Protein AF-A0A9X3IUM0-F1 (afdb_monomer)

Secondary structure (DSSP, 8-state):
-------PPPEEEEEEEEEEHHHHTSTTHHHHHHHHHHHHHHHHHHHHHHHHHHHHHHTTTSB-TTSSBSS-S-EE-GGG-EE--EEEESSS-EEEE-TTT--SEEEEEEEEEEEEE----TTTT-EEEEEEEEEEEEEE--GGGEEEEES---HHHHHHHHHHHHTPBP---SSS----B------EEEE-GGGHHHHHHHHT-SB-TTS-B-TTTTSSEEEE-GGG-

Sequence (229 aa):
MKGKGLVIKNEPYEDTFAMQTRILKTEGGATRYAPRVKMLARGANRFVDELVFATLLAGFTVNGVDGVPFFSASHPISDGVTHSNFGGGAGAPWFLFDPSIVKPVIVQWLQRPETKESDKDEFDKGVIYFGAEADAGAGLTLWQAAYASKQTLDQAAFDAAVAQMMKTPRESGEGVGDKKPLGVMPKLLVVGPSNRAAAKAVLEKEQLANGESNTNYKAVELMVTPYLD

Structure (mmCIF, N/CA/C/O backbone):
data_AF-A0A9X3IUM0-F1
#
_entry.id   AF-A0A9X3IUM0-F1
#
loop_
_atom_site.group_PDB
_atom_site.id
_atom_site.type_symbol
_atom_site.label_atom_id
_atom_site.label_alt_id
_atom_site.label_comp_id
_atom_site.label_asym_id
_atom_site.label_entity_id
_atom_site.label_seq_id
_atom_site.pdbx_PDB_ins_code
_atom_site.Cartn_x
_atom_site.Cartn_y
_atom_site.Cartn_z
_atom_site.occupancy
_atom_site.B_iso_or_equiv
_atom_site.auth_seq_id
_atom_site.auth_comp_id
_atom_site.auth_asym_id
_atom_site.auth_atom_id
_atom_site.pdbx_PDB_model_num
ATOM 1 N N . MET A 1 1 ? 10.904 20.217 19.233 1.00 36.12 1 MET A N 1
ATOM 2 C CA . MET A 1 1 ? 10.748 19.037 18.354 1.00 36.12 1 MET A CA 1
ATOM 3 C C . MET A 1 1 ? 11.997 18.899 17.493 1.00 36.12 1 MET A C 1
ATOM 5 O O . MET A 1 1 ? 12.160 19.672 16.559 1.00 36.12 1 MET A O 1
ATOM 9 N N . LYS A 1 2 ? 12.916 17.977 17.808 1.00 32.69 2 LYS A N 1
ATOM 10 C CA . LYS A 1 2 ? 13.908 17.547 16.810 1.00 32.69 2 LYS A CA 1
ATOM 11 C C . LYS A 1 2 ? 13.162 16.618 15.858 1.00 32.69 2 LYS A C 1
ATOM 13 O O . LYS A 1 2 ? 12.931 15.467 16.205 1.00 32.69 2 LYS A O 1
ATOM 18 N N . GLY A 1 3 ? 12.701 17.142 14.724 1.00 40.00 3 GLY A N 1
ATOM 19 C CA . GLY A 1 3 ? 12.087 16.315 13.691 1.00 40.00 3 GLY A CA 1
ATOM 20 C C . GLY A 1 3 ? 13.111 15.291 13.218 1.00 40.00 3 GLY A C 1
ATOM 21 O O . GLY A 1 3 ? 14.115 15.665 12.615 1.00 40.00 3 GLY A O 1
ATOM 22 N N . LYS A 1 4 ? 12.902 14.012 13.534 1.00 54.56 4 LYS A N 1
ATOM 23 C CA . LYS A 1 4 ? 13.631 12.934 12.867 1.00 54.56 4 LYS A CA 1
ATOM 24 C C . LYS A 1 4 ? 13.097 12.887 11.435 1.00 54.56 4 LYS A C 1
ATOM 26 O O . LYS A 1 4 ? 11.926 12.593 11.220 1.00 54.56 4 LYS A O 1
ATOM 31 N N . GLY A 1 5 ? 13.922 13.299 10.477 1.00 55.81 5 GLY A N 1
ATOM 32 C CA . GLY A 1 5 ? 13.542 13.335 9.067 1.00 55.81 5 GLY A CA 1
ATOM 33 C C . GLY A 1 5 ? 13.476 11.930 8.475 1.00 55.81 5 GLY A C 1
ATOM 34 O O . GLY A 1 5 ? 14.336 11.098 8.760 1.00 55.81 5 GLY A O 1
ATOM 35 N N . LEU A 1 6 ? 12.473 11.683 7.634 1.00 67.62 6 LEU A N 1
ATOM 36 C CA . LEU A 1 6 ? 12.458 10.534 6.732 1.00 67.62 6 LEU A CA 1
ATOM 37 C C . LEU A 1 6 ? 13.522 10.759 5.653 1.00 67.62 6 LEU A C 1
ATOM 39 O O . LEU A 1 6 ? 13.498 11.781 4.969 1.00 67.62 6 LEU A O 1
ATOM 43 N N . VAL A 1 7 ? 14.459 9.821 5.510 1.00 75.12 7 VAL A N 1
ATOM 44 C CA . VAL A 1 7 ? 15.460 9.844 4.436 1.00 75.12 7 VAL A CA 1
ATOM 45 C C . VAL A 1 7 ? 15.077 8.781 3.418 1.00 75.12 7 VAL A C 1
ATOM 47 O O . VAL A 1 7 ? 15.232 7.590 3.676 1.00 75.12 7 VAL A O 1
ATOM 50 N N . ILE A 1 8 ? 14.572 9.222 2.267 1.00 83.06 8 ILE A N 1
ATOM 51 C CA . ILE A 1 8 ? 14.245 8.351 1.137 1.00 83.06 8 ILE A CA 1
ATOM 52 C C . ILE A 1 8 ? 15.424 8.394 0.169 1.00 83.06 8 ILE A C 1
ATOM 54 O O . ILE A 1 8 ? 15.819 9.468 -0.290 1.00 83.06 8 ILE A O 1
ATOM 58 N N . LYS A 1 9 ? 16.011 7.226 -0.106 1.00 83.69 9 LYS A N 1
ATOM 59 C CA . LYS A 1 9 ? 17.062 7.088 -1.114 1.00 83.69 9 LYS A CA 1
ATOM 60 C C . LYS A 1 9 ? 16.425 6.801 -2.462 1.00 83.69 9 LYS A C 1
ATOM 62 O O . LYS A 1 9 ? 15.555 5.944 -2.567 1.00 83.69 9 LYS A O 1
ATOM 67 N N . ASN A 1 10 ? 16.879 7.547 -3.452 1.00 88.38 10 ASN A N 1
ATOM 68 C CA . ASN A 1 10 ? 16.543 7.358 -4.847 1.00 88.38 10 ASN A CA 1
ATOM 69 C C . ASN A 1 10 ? 17.440 6.279 -5.457 1.00 88.38 10 ASN A C 1
ATOM 71 O O . ASN A 1 10 ? 18.641 6.260 -5.176 1.00 88.38 10 ASN A O 1
ATOM 75 N N . GLU A 1 11 ? 16.854 5.406 -6.270 1.00 87.62 11 GLU A N 1
ATOM 76 C CA . GLU A 1 11 ? 17.570 4.384 -7.028 1.00 87.62 11 GLU A CA 1
ATOM 77 C C . GLU A 1 11 ? 17.199 4.471 -8.518 1.00 87.62 11 GLU A C 1
ATOM 79 O O . GLU A 1 11 ? 16.034 4.734 -8.844 1.00 87.62 11 GLU A O 1
ATOM 84 N N . PRO A 1 12 ? 18.171 4.257 -9.426 1.00 89.31 12 PRO A N 1
ATOM 85 C CA . PRO A 1 12 ? 17.902 4.164 -10.851 1.00 89.31 12 PRO A CA 1
ATOM 86 C C . PRO A 1 12 ? 17.346 2.777 -11.206 1.00 89.31 12 PRO A C 1
ATOM 88 O O . PRO A 1 12 ? 17.867 1.747 -10.774 1.00 89.31 12 PRO A O 1
ATOM 91 N N . TYR A 1 13 ? 16.321 2.760 -12.049 1.00 87.50 13 TYR A N 1
ATOM 92 C CA . TYR A 1 13 ? 15.674 1.572 -12.594 1.00 87.50 13 TYR A CA 1
ATOM 93 C C . TYR A 1 13 ? 15.717 1.629 -14.116 1.00 87.50 13 TYR A C 1
ATOM 95 O O . TYR A 1 13 ? 15.394 2.660 -14.704 1.00 87.50 13 TYR A O 1
ATOM 103 N N . GLU A 1 14 ? 16.076 0.514 -14.748 1.00 87.81 14 GLU A N 1
ATOM 104 C CA . GLU A 1 14 ? 16.150 0.394 -16.202 1.00 87.81 14 GLU A CA 1
ATOM 105 C C . GLU A 1 14 ? 15.675 -0.996 -16.649 1.00 87.81 14 GLU A C 1
ATOM 107 O O . GLU A 1 14 ? 16.041 -2.008 -16.049 1.00 87.81 14 GLU A O 1
ATOM 112 N N . ASP A 1 15 ? 14.884 -1.047 -17.721 1.00 88.19 15 ASP A N 1
ATOM 113 C CA . ASP A 1 15 ? 14.625 -2.261 -18.498 1.00 88.19 15 ASP A CA 1
ATOM 114 C C . ASP A 1 15 ? 14.896 -1.967 -19.974 1.00 88.19 15 ASP A C 1
ATOM 116 O O . ASP A 1 15 ? 14.324 -1.031 -20.533 1.00 88.19 15 ASP A O 1
ATOM 120 N N . THR A 1 16 ? 15.761 -2.759 -20.607 1.00 88.75 16 THR A N 1
ATOM 121 C CA . THR A 1 16 ? 16.248 -2.503 -21.966 1.00 88.75 16 THR A CA 1
ATOM 122 C C . THR A 1 16 ? 16.276 -3.787 -22.783 1.00 88.75 16 THR A C 1
ATOM 124 O O . THR A 1 16 ? 16.797 -4.820 -22.358 1.00 88.75 16 THR A O 1
ATOM 127 N N . PHE A 1 17 ? 15.781 -3.717 -24.021 1.00 85.75 17 PHE A N 1
ATOM 128 C CA . PHE A 1 17 ? 15.936 -4.792 -24.994 1.00 85.75 17 PHE A CA 1
ATOM 129 C C . PHE A 1 17 ? 16.448 -4.285 -26.342 1.00 85.75 17 PHE A C 1
ATOM 131 O O . PHE A 1 17 ? 16.129 -3.192 -26.806 1.00 85.75 17 PHE A O 1
ATOM 138 N N . ALA A 1 18 ? 17.221 -5.139 -27.009 1.00 86.44 18 ALA A N 1
ATOM 139 C CA . ALA A 1 18 ? 17.764 -4.880 -28.335 1.00 86.44 18 ALA A CA 1
ATOM 140 C C . ALA A 1 18 ? 16.906 -5.531 -29.434 1.00 86.44 18 ALA A C 1
ATOM 142 O O . ALA A 1 18 ? 16.457 -6.676 -29.312 1.00 86.44 18 ALA A O 1
ATOM 143 N N . MET A 1 19 ? 16.731 -4.831 -30.554 1.00 82.50 19 MET A N 1
ATOM 144 C CA . MET A 1 19 ? 16.137 -5.352 -31.783 1.00 82.50 19 MET A CA 1
ATOM 145 C C . MET A 1 19 ? 17.072 -5.106 -32.965 1.00 82.50 19 MET A C 1
ATOM 147 O O . MET A 1 19 ? 17.535 -3.994 -33.185 1.00 82.50 19 MET A O 1
ATOM 151 N N . GLN A 1 20 ? 17.302 -6.128 -33.787 1.00 84.31 20 GLN A N 1
ATOM 152 C CA . GLN A 1 20 ? 18.083 -5.961 -35.013 1.00 84.31 20 GLN A CA 1
ATOM 153 C C . GLN A 1 20 ? 17.279 -5.194 -36.075 1.00 84.31 20 GLN A C 1
ATOM 155 O O . GLN A 1 20 ? 16.168 -5.599 -36.430 1.00 84.31 20 GLN A O 1
ATOM 160 N N . THR A 1 21 ? 17.860 -4.145 -36.658 1.00 79.19 21 THR A N 1
ATOM 161 C CA . THR A 1 21 ? 17.221 -3.301 -37.685 1.00 79.19 21 THR A CA 1
ATOM 162 C C . THR A 1 21 ? 16.863 -4.085 -38.943 1.00 79.19 21 THR A C 1
ATOM 164 O O . THR A 1 21 ? 15.832 -3.825 -39.561 1.00 79.19 21 THR A O 1
ATOM 167 N N . ARG A 1 22 ? 17.652 -5.111 -39.299 1.00 79.12 22 ARG A N 1
ATOM 168 C CA . ARG A 1 22 ? 17.339 -6.010 -40.425 1.00 79.12 22 ARG A CA 1
ATOM 169 C C . ARG A 1 22 ? 15.962 -6.656 -40.297 1.00 79.12 22 ARG A C 1
ATOM 171 O O . ARG A 1 22 ? 15.330 -6.910 -41.313 1.00 79.12 22 ARG A O 1
ATOM 178 N N . ILE A 1 23 ? 15.483 -6.903 -39.074 1.00 76.44 23 ILE A N 1
ATOM 179 C CA . ILE A 1 23 ? 14.178 -7.532 -38.852 1.00 76.44 23 ILE A CA 1
ATOM 180 C C . ILE A 1 23 ? 13.053 -6.567 -39.222 1.00 76.44 23 ILE A C 1
ATOM 182 O O . ILE A 1 23 ? 12.058 -7.007 -39.789 1.00 76.44 23 ILE A O 1
ATOM 186 N N . LEU A 1 24 ? 13.214 -5.260 -39.004 1.00 75.12 24 LEU A N 1
ATOM 187 C CA . LEU A 1 24 ? 12.228 -4.263 -39.433 1.00 75.12 24 LEU A CA 1
ATOM 188 C C . LEU A 1 24 ? 12.047 -4.229 -40.954 1.00 75.12 24 LEU A C 1
ATOM 190 O O . LEU A 1 24 ? 10.951 -3.953 -41.429 1.00 75.12 24 LEU A O 1
ATOM 194 N N . LYS A 1 25 ? 13.103 -4.560 -41.707 1.00 75.00 25 LYS A N 1
ATOM 195 C CA . LYS A 1 25 ? 13.082 -4.650 -43.175 1.00 75.00 25 LYS A CA 1
ATOM 196 C C . LYS A 1 25 ? 12.440 -5.953 -43.686 1.00 75.00 25 LYS A C 1
ATOM 198 O O . LYS A 1 25 ? 12.204 -6.080 -44.882 1.00 75.00 25 LYS A O 1
ATOM 203 N N . THR A 1 26 ? 12.154 -6.923 -42.808 1.00 75.50 26 THR A N 1
ATOM 204 C CA . THR A 1 26 ? 11.465 -8.176 -43.171 1.00 75.50 26 THR A CA 1
ATOM 205 C C . THR A 1 26 ? 9.947 -8.039 -43.089 1.00 75.50 26 THR A C 1
ATOM 207 O O . THR A 1 26 ? 9.423 -7.322 -42.233 1.00 75.50 26 THR A O 1
ATOM 210 N N . GLU A 1 27 ? 9.224 -8.791 -43.921 1.00 72.12 27 GLU A N 1
ATOM 211 C CA . GLU A 1 27 ? 7.761 -8.832 -43.887 1.00 72.12 27 GLU A CA 1
ATOM 212 C C . GLU A 1 27 ? 7.255 -9.236 -42.486 1.00 72.12 27 GLU A C 1
ATOM 214 O O . GLU A 1 27 ? 7.690 -10.231 -41.885 1.00 72.12 27 GLU A O 1
ATOM 219 N N . GLY A 1 28 ? 6.383 -8.400 -41.915 1.00 73.06 28 GLY A N 1
ATOM 220 C CA . GLY A 1 28 ? 5.820 -8.582 -40.575 1.00 73.06 28 GLY A CA 1
ATOM 221 C C . GLY A 1 28 ? 6.778 -8.325 -39.401 1.00 73.06 28 GLY A C 1
ATOM 222 O O . GLY A 1 28 ? 6.405 -8.589 -38.259 1.00 73.06 28 GLY A O 1
ATOM 223 N N . GLY A 1 29 ? 7.993 -7.810 -39.631 1.00 74.62 29 GLY A N 1
ATOM 224 C CA . GLY A 1 29 ? 8.977 -7.538 -38.574 1.00 74.62 29 GLY A CA 1
ATOM 225 C C . GLY A 1 29 ? 8.469 -6.601 -37.476 1.00 74.62 29 GLY A C 1
ATOM 226 O O . GLY A 1 29 ? 8.538 -6.942 -36.294 1.00 74.62 29 GLY A O 1
ATOM 227 N N . ALA A 1 30 ? 7.875 -5.469 -37.864 1.00 73.62 30 ALA A N 1
ATOM 228 C CA . ALA A 1 30 ? 7.263 -4.521 -36.932 1.00 73.62 30 ALA A CA 1
ATOM 229 C C . ALA A 1 30 ? 6.102 -5.154 -36.139 1.00 73.62 30 ALA A C 1
ATOM 231 O O . ALA A 1 30 ? 6.013 -4.997 -34.921 1.00 73.62 30 ALA A O 1
ATOM 232 N N . THR A 1 31 ? 5.258 -5.950 -36.802 1.00 80.38 31 THR A N 1
ATOM 233 C CA . THR A 1 31 ? 4.128 -6.653 -36.173 1.00 80.38 31 THR A CA 1
ATOM 234 C C . THR A 1 31 ? 4.590 -7.657 -35.116 1.00 80.38 31 THR A C 1
ATOM 236 O O . THR A 1 31 ? 3.967 -7.767 -34.062 1.00 80.38 31 THR A O 1
ATOM 239 N N . ARG A 1 32 ? 5.707 -8.359 -35.356 1.00 79.88 32 ARG A N 1
ATOM 240 C CA . ARG A 1 32 ? 6.284 -9.324 -34.404 1.00 79.88 32 ARG A CA 1
ATOM 241 C C . ARG A 1 32 ? 6.859 -8.668 -33.142 1.00 79.88 32 ARG A C 1
ATOM 243 O O . ARG A 1 32 ? 6.837 -9.293 -32.085 1.00 79.88 32 ARG A O 1
ATOM 250 N N . TYR A 1 33 ? 7.357 -7.433 -33.233 1.00 78.88 33 TYR A N 1
ATOM 251 C CA . TYR A 1 33 ? 8.023 -6.739 -32.119 1.00 78.88 33 TYR A CA 1
ATOM 252 C C . TYR A 1 33 ? 7.141 -5.734 -31.377 1.00 78.88 33 TYR A C 1
ATOM 254 O O . TYR A 1 33 ? 7.395 -5.460 -30.204 1.00 78.88 33 TYR A O 1
ATOM 262 N N . ALA A 1 34 ? 6.060 -5.253 -31.996 1.00 84.19 34 ALA A N 1
ATOM 263 C CA . ALA A 1 34 ? 5.080 -4.390 -31.343 1.00 84.19 34 ALA A CA 1
ATOM 264 C C . ALA A 1 34 ? 4.588 -4.916 -29.971 1.00 84.19 34 ALA A C 1
ATOM 266 O O . ALA A 1 34 ? 4.453 -4.104 -29.053 1.00 84.19 34 ALA A O 1
ATOM 267 N N . PRO A 1 35 ? 4.359 -6.231 -29.752 1.00 89.38 35 PRO A N 1
ATOM 268 C CA . PRO A 1 35 ? 4.022 -6.748 -28.426 1.00 89.38 35 PRO A CA 1
ATOM 269 C C . PRO A 1 35 ? 5.114 -6.514 -27.373 1.00 89.38 35 PRO A C 1
ATOM 271 O O . PRO A 1 35 ? 4.778 -6.215 -26.233 1.00 89.38 35 PRO A O 1
ATOM 274 N N . ARG A 1 36 ? 6.403 -6.590 -27.740 1.00 86.19 36 ARG A N 1
ATOM 275 C CA . ARG A 1 36 ? 7.526 -6.380 -26.808 1.00 86.19 36 ARG A CA 1
ATOM 276 C C . ARG A 1 36 ? 7.636 -4.924 -26.367 1.00 86.19 36 ARG A C 1
ATOM 278 O O . ARG A 1 36 ? 7.710 -4.665 -25.174 1.00 86.19 36 ARG A O 1
ATOM 285 N N . VAL A 1 37 ? 7.529 -3.979 -27.304 1.00 85.25 37 VAL A N 1
ATOM 286 C CA . VAL A 1 37 ? 7.494 -2.538 -26.981 1.00 85.25 37 VAL A CA 1
ATOM 287 C C . VAL A 1 37 ? 6.286 -2.212 -26.093 1.00 85.25 37 VAL A C 1
ATOM 289 O O . VAL A 1 37 ? 6.405 -1.491 -25.107 1.00 85.25 37 VAL A O 1
ATOM 292 N N . LYS A 1 38 ? 5.117 -2.802 -26.381 1.00 88.88 38 LYS A N 1
ATOM 293 C CA . LYS A 1 38 ? 3.924 -2.650 -25.531 1.00 88.88 38 LYS A CA 1
ATOM 294 C C . LYS A 1 38 ? 4.123 -3.229 -24.130 1.00 88.88 38 LYS A C 1
ATOM 296 O O . LYS A 1 38 ? 3.579 -2.677 -23.179 1.00 88.88 38 LYS A O 1
ATOM 301 N N . MET A 1 39 ? 4.847 -4.339 -23.992 1.00 88.25 39 MET A N 1
ATOM 302 C CA . MET A 1 39 ? 5.169 -4.912 -22.683 1.00 88.25 39 MET A CA 1
ATOM 303 C C . MET A 1 39 ? 6.111 -4.009 -21.892 1.00 88.25 39 MET A C 1
ATOM 305 O O . MET A 1 39 ? 5.812 -3.746 -20.733 1.00 88.25 39 MET A O 1
ATOM 309 N N . LEU A 1 40 ? 7.151 -3.465 -22.530 1.00 88.69 40 LEU A N 1
ATOM 310 C CA . LEU A 1 40 ? 8.062 -2.495 -21.919 1.00 88.69 40 LEU A CA 1
ATOM 311 C C . LEU A 1 40 ? 7.298 -1.265 -21.396 1.00 88.69 40 LEU A C 1
ATOM 313 O O . LEU A 1 40 ? 7.387 -0.921 -20.221 1.00 88.69 40 LEU A O 1
ATOM 317 N N . ALA A 1 41 ? 6.440 -0.668 -22.230 1.00 86.19 41 ALA A N 1
ATOM 318 C CA . ALA A 1 41 ? 5.606 0.463 -21.821 1.00 86.19 41 ALA A CA 1
ATOM 319 C C . ALA A 1 41 ? 4.625 0.105 -20.689 1.00 86.19 41 ALA A C 1
ATOM 321 O O . ALA A 1 41 ? 4.348 0.920 -19.811 1.00 86.19 41 ALA A O 1
ATOM 322 N N . ARG A 1 42 ? 4.076 -1.117 -20.679 1.00 87.88 42 ARG A N 1
ATOM 323 C CA . ARG A 1 42 ? 3.241 -1.596 -19.564 1.00 87.88 42 ARG A CA 1
ATOM 324 C C . ARG A 1 42 ? 4.049 -1.755 -18.277 1.00 87.88 42 ARG A C 1
ATOM 326 O O . ARG A 1 42 ? 3.521 -1.400 -17.231 1.00 87.88 42 ARG A O 1
ATOM 333 N N . GLY A 1 43 ? 5.280 -2.259 -18.354 1.00 86.12 43 GLY A N 1
ATOM 334 C CA . GLY A 1 43 ? 6.197 -2.348 -17.215 1.00 86.12 43 GLY A CA 1
ATOM 335 C C . GLY A 1 43 ? 6.477 -0.971 -16.618 1.00 86.12 43 GLY A C 1
ATOM 336 O O . GLY A 1 43 ? 6.221 -0.755 -15.438 1.00 86.12 43 GLY A O 1
ATOM 337 N N . ALA A 1 44 ? 6.837 0.000 -17.461 1.00 86.00 44 ALA A N 1
ATOM 338 C CA . ALA A 1 44 ? 7.058 1.387 -17.042 1.00 86.00 44 ALA A CA 1
ATOM 339 C C . ALA A 1 44 ? 5.838 2.006 -16.330 1.00 86.00 44 ALA A C 1
ATOM 341 O O . ALA A 1 44 ? 5.989 2.734 -15.352 1.00 86.00 44 ALA A O 1
ATOM 342 N N . ASN A 1 45 ? 4.617 1.688 -16.778 1.00 84.62 45 ASN A N 1
ATOM 343 C CA . ASN A 1 45 ? 3.391 2.159 -16.123 1.00 84.62 45 ASN A CA 1
ATOM 344 C C . ASN A 1 45 ? 3.120 1.478 -14.769 1.00 84.62 45 ASN A C 1
ATOM 346 O O . ASN A 1 45 ? 2.543 2.104 -13.886 1.00 84.62 45 ASN A O 1
ATOM 350 N N . ARG A 1 46 ? 3.510 0.208 -14.601 1.00 89.19 46 ARG A N 1
ATOM 351 C CA . ARG A 1 46 ? 3.310 -0.558 -13.355 1.00 89.19 46 ARG A CA 1
ATOM 352 C C . ARG A 1 46 ? 4.366 -0.284 -12.299 1.00 89.19 46 ARG A C 1
ATOM 354 O O . ARG A 1 46 ? 4.093 -0.495 -11.124 1.00 89.19 46 ARG A O 1
ATOM 361 N N . PHE A 1 47 ? 5.530 0.207 -12.714 1.00 89.06 47 PHE A N 1
ATOM 362 C CA . PHE A 1 47 ? 6.669 0.484 -11.846 1.00 89.06 47 PHE A CA 1
ATOM 363 C C . PHE A 1 47 ? 6.280 1.219 -10.556 1.00 89.06 47 PHE A C 1
ATOM 365 O O . PHE A 1 47 ? 6.726 0.851 -9.473 1.00 89.06 47 PHE A O 1
ATOM 372 N N . VAL A 1 48 ? 5.408 2.229 -10.654 1.00 88.50 48 VAL A N 1
ATOM 373 C CA . VAL A 1 48 ? 4.982 3.011 -9.484 1.00 88.50 48 VAL A CA 1
ATOM 374 C C . VAL A 1 48 ? 4.224 2.150 -8.478 1.00 88.50 48 VAL A C 1
ATOM 376 O O . VAL A 1 48 ? 4.486 2.241 -7.282 1.00 88.50 48 VAL A O 1
ATOM 379 N N . ASP A 1 49 ? 3.303 1.314 -8.956 1.00 91.06 49 ASP A N 1
ATOM 380 C CA . ASP A 1 49 ? 2.520 0.432 -8.096 1.00 91.06 49 ASP A CA 1
ATOM 381 C C . ASP A 1 49 ? 3.429 -0.614 -7.443 1.00 91.06 49 ASP A C 1
ATOM 383 O O . ASP A 1 49 ? 3.374 -0.803 -6.229 1.00 91.06 49 ASP A O 1
ATOM 387 N N . GLU A 1 50 ? 4.310 -1.243 -8.225 1.00 91.94 50 GLU A N 1
ATOM 388 C CA . GLU A 1 50 ? 5.270 -2.235 -7.730 1.00 91.94 50 GLU A CA 1
ATOM 389 C C . GLU A 1 50 ? 6.178 -1.637 -6.648 1.00 91.94 50 GLU A C 1
ATOM 391 O O . GLU A 1 50 ? 6.309 -2.214 -5.568 1.00 91.94 50 GLU A O 1
ATOM 396 N N . LEU A 1 51 ? 6.720 -0.437 -6.877 1.00 92.44 51 LEU A N 1
ATOM 397 C CA . LEU A 1 51 ? 7.551 0.273 -5.906 1.00 92.44 51 LEU A CA 1
ATOM 398 C C . LEU A 1 51 ? 6.774 0.611 -4.623 1.00 92.44 51 LEU A C 1
ATOM 400 O O . LEU A 1 51 ? 7.281 0.420 -3.513 1.00 92.44 51 LEU A O 1
ATOM 404 N N . VAL A 1 52 ? 5.535 1.096 -4.756 1.00 93.12 52 VAL A N 1
ATOM 405 C CA . VAL A 1 52 ? 4.687 1.476 -3.618 1.00 93.12 52 VAL A CA 1
ATOM 406 C C . VAL A 1 52 ? 4.335 0.259 -2.767 1.00 93.12 52 VAL A C 1
ATOM 408 O O . VAL A 1 52 ? 4.496 0.305 -1.546 1.00 93.12 52 VAL A O 1
ATOM 411 N N . PHE A 1 53 ? 3.879 -0.833 -3.383 1.00 94.69 53 PHE A N 1
ATOM 412 C CA . PHE A 1 53 ? 3.462 -2.027 -2.648 1.00 94.69 53 PHE A CA 1
ATOM 413 C C . PHE A 1 53 ? 4.646 -2.819 -2.092 1.00 94.69 53 PHE A C 1
ATOM 415 O O . PHE A 1 53 ? 4.552 -3.312 -0.968 1.00 94.69 53 PHE A O 1
ATOM 422 N N . ALA A 1 54 ? 5.786 -2.857 -2.790 1.00 93.69 54 ALA A N 1
ATOM 423 C CA . ALA A 1 54 ? 7.020 -3.412 -2.236 1.00 93.69 54 ALA A CA 1
ATOM 424 C C . ALA A 1 54 ? 7.468 -2.637 -0.988 1.00 93.69 54 ALA A C 1
ATOM 426 O O . ALA A 1 54 ? 7.782 -3.241 0.039 1.00 93.69 54 ALA A O 1
ATOM 427 N N . THR A 1 55 ? 7.417 -1.302 -1.033 1.00 93.50 55 THR A N 1
ATOM 428 C CA . THR A 1 55 ? 7.727 -0.452 0.130 1.00 93.50 55 THR A CA 1
ATOM 429 C C . THR A 1 55 ? 6.739 -0.677 1.272 1.00 93.50 55 THR A C 1
ATOM 431 O O . THR A 1 55 ? 7.136 -0.750 2.434 1.00 93.50 55 THR A O 1
ATOM 434 N N . LEU A 1 56 ? 5.452 -0.830 0.954 1.00 94.38 56 LEU A N 1
ATOM 435 C CA . LEU A 1 56 ? 4.424 -1.121 1.947 1.00 94.38 56 LEU A CA 1
ATOM 436 C C . LEU A 1 56 ? 4.668 -2.462 2.654 1.00 94.38 56 LEU A C 1
ATOM 438 O O . LEU A 1 56 ? 4.636 -2.520 3.882 1.00 94.38 56 LEU A O 1
ATOM 442 N N . LEU A 1 57 ? 4.964 -3.524 1.900 1.00 94.44 57 LEU A N 1
ATOM 443 C CA . LEU A 1 57 ? 5.296 -4.842 2.448 1.00 94.44 57 LEU A CA 1
ATOM 444 C C . LEU A 1 57 ? 6.590 -4.815 3.273 1.00 94.44 57 LEU A C 1
ATOM 446 O O . LEU A 1 57 ? 6.675 -5.476 4.309 1.00 94.44 57 LEU A O 1
ATOM 450 N N . ALA A 1 58 ? 7.573 -4.008 2.873 1.00 93.62 58 ALA A N 1
ATOM 451 C CA . ALA A 1 58 ? 8.790 -3.802 3.652 1.00 93.62 58 ALA A CA 1
ATOM 452 C C . ALA A 1 58 ? 8.517 -3.147 5.021 1.00 93.62 58 ALA A C 1
ATOM 454 O O . ALA A 1 58 ? 9.324 -3.294 5.935 1.00 93.62 58 ALA A O 1
ATOM 455 N N . GLY A 1 59 ? 7.365 -2.497 5.226 1.00 92.69 59 GLY A N 1
ATOM 456 C CA . GLY A 1 59 ? 6.993 -1.876 6.502 1.00 92.69 59 GLY A CA 1
ATOM 457 C C . GLY A 1 59 ? 6.882 -2.835 7.693 1.00 92.69 59 GLY A C 1
ATOM 458 O O . GLY A 1 59 ? 6.942 -2.393 8.837 1.00 92.69 59 GLY A O 1
ATOM 459 N N . PHE A 1 60 ? 6.773 -4.147 7.462 1.00 95.00 60 PHE A N 1
ATOM 460 C CA . PHE A 1 60 ? 6.830 -5.141 8.543 1.00 95.00 60 PHE A CA 1
ATOM 461 C C . PHE A 1 60 ? 8.242 -5.339 9.117 1.00 95.00 60 PHE A C 1
ATOM 463 O O . PHE A 1 60 ? 8.383 -5.936 10.182 1.00 95.00 60 PHE A O 1
ATOM 470 N N . THR A 1 61 ? 9.285 -4.888 8.416 1.00 93.12 61 THR A N 1
ATOM 471 C CA . THR A 1 61 ? 10.691 -5.103 8.798 1.00 93.12 61 THR A CA 1
ATOM 472 C C . THR A 1 61 ? 11.497 -3.811 8.857 1.00 93.12 61 THR A C 1
ATOM 474 O O . THR A 1 61 ? 12.380 -3.683 9.701 1.00 93.12 61 THR A O 1
ATOM 477 N N . VAL A 1 62 ? 11.205 -2.846 7.985 1.00 89.88 62 VAL A N 1
ATOM 478 C CA . VAL A 1 62 ? 11.890 -1.555 7.926 1.00 89.88 62 VAL A CA 1
ATOM 479 C C . VAL A 1 62 ? 11.417 -0.668 9.068 1.00 89.88 62 VAL A C 1
ATOM 481 O O . VAL A 1 62 ? 10.219 -0.434 9.243 1.00 89.88 62 VAL A O 1
ATOM 484 N N . ASN A 1 63 ? 12.3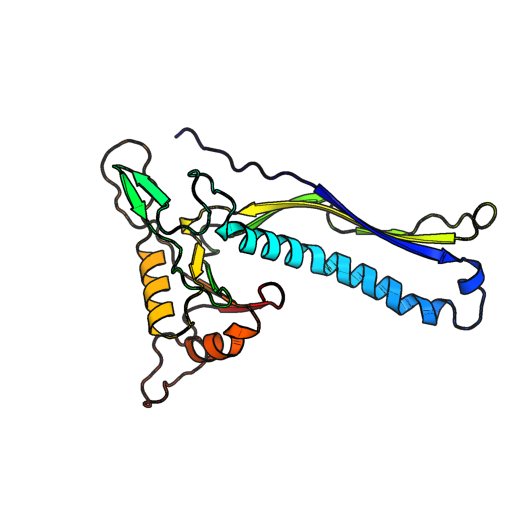81 -0.151 9.827 1.00 90.00 63 ASN A N 1
ATOM 485 C CA . ASN A 1 63 ? 12.103 0.753 10.931 1.00 90.00 63 ASN A CA 1
ATOM 486 C C . ASN A 1 63 ? 11.560 2.096 10.431 1.00 90.00 63 ASN A C 1
ATOM 488 O O . ASN A 1 63 ? 12.107 2.699 9.507 1.00 90.00 63 ASN A O 1
ATOM 492 N N . GLY A 1 64 ? 10.505 2.572 11.085 1.00 82.88 64 GLY A N 1
ATOM 493 C CA . GLY A 1 64 ? 9.977 3.913 10.926 1.00 82.88 64 GLY A CA 1
ATOM 494 C C . GLY A 1 64 ? 10.815 4.965 11.655 1.00 82.88 64 GLY A C 1
ATOM 495 O O . GLY A 1 64 ? 11.904 4.715 12.179 1.00 82.88 64 GLY A O 1
ATOM 496 N N . VAL A 1 65 ? 10.268 6.178 11.706 1.00 80.25 65 VAL A N 1
ATOM 497 C CA . VAL A 1 65 ? 10.905 7.368 12.301 1.00 80.25 65 VAL A CA 1
ATOM 498 C C . VAL A 1 65 ? 11.210 7.196 13.798 1.00 80.25 65 VAL A C 1
ATOM 500 O O . VAL A 1 65 ? 12.158 7.779 14.335 1.00 80.25 65 VAL A O 1
ATOM 503 N N . ASP A 1 66 ? 10.426 6.375 14.482 1.00 83.12 66 ASP A N 1
ATOM 504 C CA . ASP A 1 66 ? 10.541 6.069 15.905 1.00 83.12 66 ASP A CA 1
ATOM 505 C C . ASP A 1 66 ? 11.544 4.946 16.223 1.00 83.12 66 ASP A C 1
ATOM 507 O O . ASP A 1 66 ? 11.893 4.756 17.387 1.00 83.12 66 ASP A O 1
ATOM 511 N N . GLY A 1 67 ? 12.093 4.276 15.205 1.00 86.19 67 GLY A N 1
ATOM 512 C CA . GLY A 1 67 ? 13.134 3.257 15.348 1.00 86.19 67 GLY A CA 1
ATOM 513 C C . GLY A 1 67 ? 12.625 1.828 15.551 1.00 86.19 67 GLY A C 1
ATOM 514 O O . GLY A 1 67 ? 13.449 0.937 15.749 1.00 86.19 67 GLY A O 1
ATOM 515 N N . VAL A 1 68 ? 11.312 1.595 15.469 1.00 91.00 68 VAL A N 1
ATOM 516 C CA . VAL A 1 68 ? 10.708 0.250 15.401 1.00 91.00 68 VAL A CA 1
ATOM 517 C C . VAL A 1 68 ? 10.122 0.012 14.006 1.00 91.00 68 VAL A C 1
ATOM 519 O O . VAL A 1 68 ? 9.935 0.990 13.282 1.00 91.00 68 VAL A O 1
ATOM 522 N N . PRO A 1 69 ? 9.826 -1.237 13.588 1.00 94.19 69 PRO A N 1
ATOM 523 C CA . PRO A 1 69 ? 9.186 -1.494 12.298 1.00 94.19 69 PRO A CA 1
ATOM 524 C C . PRO A 1 69 ? 7.936 -0.634 12.089 1.00 94.19 69 PRO A C 1
ATOM 526 O O . PRO A 1 69 ? 7.193 -0.392 13.038 1.00 94.19 69 PRO A O 1
ATOM 529 N N . PHE A 1 70 ? 7.693 -0.172 10.861 1.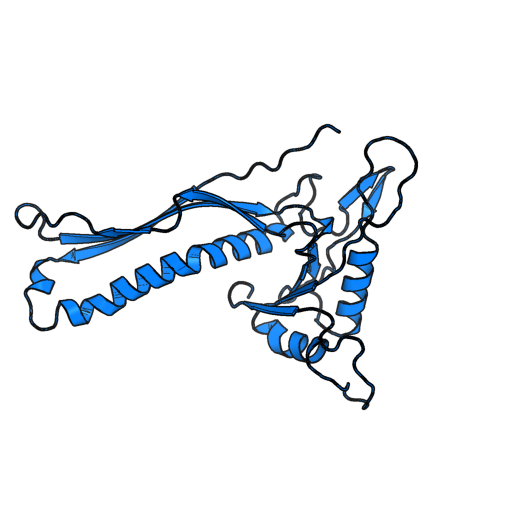00 93.44 70 PHE A N 1
ATOM 530 C CA . PHE A 1 70 ? 6.546 0.695 10.562 1.00 93.44 70 PHE A CA 1
ATOM 531 C C . PHE A 1 70 ? 5.199 0.060 10.932 1.00 93.44 70 PHE A C 1
ATOM 533 O O . PHE A 1 70 ? 4.298 0.768 11.373 1.00 93.44 70 PHE A O 1
ATOM 540 N N . PHE A 1 71 ? 5.072 -1.259 10.768 1.00 95.69 71 PHE A N 1
ATOM 541 C CA . PHE A 1 71 ? 3.986 -2.049 11.339 1.00 95.69 71 PHE A CA 1
ATOM 542 C C . PHE A 1 71 ? 4.482 -2.773 12.584 1.00 95.69 71 PHE A C 1
ATOM 544 O O . PHE A 1 71 ? 5.091 -3.842 12.493 1.00 95.69 71 PHE A O 1
ATOM 551 N N . SER A 1 72 ? 4.217 -2.194 13.752 1.00 94.56 72 SER A N 1
ATOM 552 C CA . SER A 1 72 ? 4.698 -2.697 15.033 1.00 94.56 72 SER A CA 1
ATOM 553 C C . SER A 1 72 ? 3.582 -2.795 16.065 1.00 94.56 72 SER A C 1
ATOM 555 O O . SER A 1 72 ? 2.634 -2.009 16.112 1.00 94.56 72 SER A O 1
ATOM 557 N N . ALA A 1 73 ? 3.733 -3.775 16.954 1.00 94.00 73 ALA A N 1
ATOM 558 C CA . ALA A 1 73 ? 2.901 -3.903 18.140 1.00 94.00 73 ALA A CA 1
ATOM 559 C C . ALA A 1 73 ? 3.277 -2.891 19.238 1.00 94.00 73 ALA A C 1
ATOM 561 O O . ALA A 1 73 ? 2.632 -2.851 20.285 1.00 94.00 73 ALA A O 1
ATOM 562 N N . SER A 1 74 ? 4.368 -2.138 19.072 1.00 91.19 74 SER A N 1
ATOM 563 C CA . SER A 1 74 ? 4.962 -1.347 20.152 1.00 91.19 74 SER A CA 1
ATOM 564 C C . SER A 1 74 ? 5.682 -0.094 19.650 1.00 91.19 74 SER A C 1
ATOM 566 O O . SER A 1 74 ? 6.872 0.083 19.906 1.00 91.19 74 SER A O 1
ATOM 568 N N . HIS A 1 75 ? 4.964 0.793 18.958 1.00 88.12 75 HIS A N 1
ATOM 569 C CA . HIS A 1 75 ? 5.456 2.144 18.682 1.00 88.12 75 HIS A CA 1
ATOM 570 C C . HIS A 1 75 ? 5.622 2.908 19.998 1.00 88.12 75 HIS A C 1
ATOM 572 O O . HIS A 1 75 ? 4.641 3.023 20.743 1.00 88.12 75 HIS A O 1
ATOM 578 N N . PRO A 1 76 ? 6.830 3.397 20.327 1.00 86.56 76 PRO A N 1
ATOM 579 C CA . PRO A 1 76 ? 7.048 4.155 21.545 1.00 86.56 76 PRO A CA 1
ATOM 580 C C . PRO A 1 76 ? 6.333 5.503 21.445 1.00 86.56 76 PRO A C 1
ATOM 582 O O . PRO A 1 76 ? 6.536 6.265 20.502 1.00 86.56 76 PRO A O 1
ATOM 585 N N . ILE A 1 77 ? 5.511 5.805 22.443 1.00 80.19 77 ILE A N 1
ATOM 586 C CA . ILE A 1 77 ? 4.935 7.133 22.656 1.00 80.19 77 ILE A CA 1
ATOM 587 C C . ILE A 1 77 ? 5.479 7.712 23.973 1.00 80.19 77 ILE A C 1
ATOM 589 O O . ILE A 1 77 ? 6.278 7.078 24.668 1.00 80.19 77 ILE A O 1
ATOM 593 N N . SER A 1 78 ? 5.098 8.948 24.303 1.00 72.31 78 SER A N 1
ATOM 594 C CA . SER A 1 78 ? 5.543 9.637 25.521 1.00 72.31 78 SER A CA 1
ATOM 595 C C . SER A 1 78 ? 5.313 8.790 26.787 1.00 72.31 78 SER A C 1
ATOM 597 O O . SER A 1 78 ? 4.398 7.968 26.850 1.00 72.31 78 SER A O 1
ATOM 599 N N . ASP A 1 79 ? 6.139 9.015 27.812 1.00 70.31 79 ASP A N 1
ATOM 600 C CA . ASP A 1 79 ? 6.013 8.400 29.144 1.00 70.31 79 ASP A CA 1
ATOM 601 C C . ASP A 1 79 ? 6.107 6.859 29.174 1.00 70.31 79 ASP A C 1
ATOM 603 O O . ASP A 1 79 ? 5.560 6.209 30.063 1.00 70.31 79 ASP A O 1
ATOM 607 N N . GLY A 1 80 ? 6.813 6.254 28.209 1.00 71.56 80 GLY A N 1
ATOM 608 C CA . GLY A 1 80 ? 7.087 4.809 28.189 1.00 71.56 80 GLY A CA 1
ATOM 609 C C . GLY A 1 80 ? 5.886 3.936 27.814 1.00 71.56 80 GLY A C 1
ATOM 610 O O . GLY A 1 80 ? 5.958 2.712 27.925 1.00 71.56 80 GLY A O 1
ATOM 611 N N . VAL A 1 81 ? 4.788 4.545 27.366 1.00 79.75 81 VAL A N 1
ATOM 612 C CA . VAL A 1 81 ? 3.634 3.829 26.819 1.00 79.75 81 VAL A CA 1
ATOM 613 C C . VAL A 1 81 ? 3.935 3.449 25.367 1.00 79.75 81 VAL A C 1
ATOM 615 O O . VAL A 1 81 ? 4.713 4.116 24.685 1.00 79.75 81 VAL A O 1
ATOM 618 N N . THR A 1 82 ? 3.324 2.372 24.878 1.00 87.50 82 THR A N 1
ATOM 619 C CA . THR A 1 82 ? 3.404 1.986 23.469 1.00 87.50 82 THR A CA 1
ATOM 620 C C . THR A 1 82 ? 2.025 1.923 22.825 1.00 87.50 82 THR A C 1
ATOM 622 O O . THR A 1 82 ? 1.010 1.728 23.498 1.00 87.50 82 THR A O 1
ATOM 625 N N . HIS A 1 83 ? 1.985 2.103 21.508 1.00 88.06 83 HIS A N 1
ATOM 626 C CA . HIS A 1 83 ? 0.785 1.918 20.703 1.00 88.06 83 HIS A CA 1
ATOM 627 C C . HIS A 1 83 ? 1.048 0.909 19.583 1.00 88.06 83 HIS A C 1
ATOM 629 O O . HIS A 1 83 ? 2.125 0.894 18.991 1.00 88.06 83 HIS A O 1
ATOM 635 N N . SER A 1 84 ? 0.062 0.064 19.286 1.00 92.38 84 SER A N 1
ATOM 636 C CA . SER A 1 84 ? 0.148 -0.906 18.191 1.00 92.38 84 SER A CA 1
ATOM 637 C C . SER A 1 84 ? -0.594 -0.399 16.962 1.00 92.38 84 SER A C 1
ATOM 639 O O . SER A 1 84 ? -1.735 0.053 17.083 1.00 92.38 84 SER A O 1
ATOM 641 N N . ASN A 1 85 ? 0.018 -0.552 15.791 1.00 93.75 85 ASN A N 1
ATOM 642 C CA . ASN A 1 85 ? -0.660 -0.474 14.498 1.00 93.75 85 ASN A CA 1
ATOM 643 C C . ASN A 1 85 ? -0.590 -1.803 13.715 1.00 93.75 85 ASN A C 1
ATOM 645 O O . ASN A 1 85 ? -0.865 -1.842 12.514 1.00 93.75 85 ASN A O 1
ATOM 649 N N . PHE A 1 86 ? -0.210 -2.891 14.391 1.00 96.50 86 PHE A N 1
ATOM 650 C CA . PHE A 1 86 ? -0.073 -4.209 13.791 1.00 96.50 86 PHE A CA 1
ATOM 651 C C . PHE A 1 86 ? -0.895 -5.251 14.551 1.00 96.50 86 PHE A C 1
ATOM 653 O O . PHE A 1 86 ? -0.679 -5.502 15.737 1.00 96.50 86 PHE A O 1
ATOM 660 N N . GLY A 1 87 ? -1.829 -5.890 13.845 1.00 94.31 87 GLY A N 1
ATOM 661 C CA . GLY A 1 87 ? -2.681 -6.953 14.383 1.00 94.31 87 GLY A CA 1
ATOM 662 C C . GLY A 1 87 ? -1.982 -8.299 14.572 1.00 94.31 87 GLY A C 1
ATOM 663 O O . GLY A 1 87 ? -2.535 -9.192 15.207 1.00 94.31 87 GLY A O 1
ATOM 664 N N . GLY A 1 88 ? -0.769 -8.487 14.048 1.00 94.69 88 GLY A N 1
ATOM 665 C CA . GLY A 1 88 ? -0.116 -9.797 14.063 1.00 94.69 88 GLY A CA 1
ATOM 666 C C . GLY A 1 88 ? -0.721 -10.765 13.043 1.00 94.69 88 GLY A C 1
ATOM 667 O O . GLY A 1 88 ? -1.325 -10.348 12.056 1.00 94.69 88 GLY A O 1
ATOM 668 N N . GLY A 1 89 ? -0.554 -12.067 13.286 1.00 94.12 89 GLY A N 1
ATOM 669 C CA . GLY A 1 89 ? -0.994 -13.140 12.388 1.00 94.12 89 GLY A CA 1
ATOM 670 C C . GLY A 1 89 ? 0.067 -13.567 11.368 1.00 94.12 89 GLY A C 1
ATOM 671 O O . GLY A 1 89 ? 1.181 -13.043 11.347 1.00 94.12 89 GLY A O 1
ATOM 672 N N . ALA A 1 90 ? -0.281 -14.550 10.537 1.00 92.94 90 ALA A N 1
ATOM 673 C CA . ALA A 1 90 ? 0.638 -15.197 9.593 1.00 92.94 90 ALA A CA 1
ATOM 674 C C . ALA A 1 90 ? 0.063 -15.379 8.173 1.00 92.94 90 ALA A C 1
ATOM 676 O O . ALA A 1 90 ? 0.735 -15.946 7.318 1.00 92.94 90 ALA A O 1
ATOM 677 N N . GLY A 1 91 ? -1.170 -14.931 7.923 1.00 93.81 91 GLY A N 1
ATOM 678 C CA . GLY A 1 91 ? -1.810 -14.999 6.612 1.00 93.81 91 GLY A CA 1
ATOM 679 C C . GLY A 1 91 ? -1.371 -13.888 5.655 1.00 93.81 91 GLY A C 1
ATOM 680 O O . GLY A 1 91 ? -0.478 -13.088 5.953 1.00 93.81 91 GLY A O 1
ATOM 681 N N . ALA A 1 92 ? -2.048 -13.836 4.505 1.00 95.06 92 ALA A N 1
ATOM 682 C CA . ALA A 1 92 ? -1.926 -12.744 3.546 1.00 95.06 92 ALA A CA 1
ATOM 683 C C . ALA A 1 92 ? -2.261 -11.402 4.224 1.00 95.06 92 ALA A C 1
ATOM 685 O O . ALA A 1 92 ? -3.280 -11.317 4.925 1.00 95.06 92 ALA A O 1
ATOM 686 N N . PRO A 1 93 ? -1.427 -10.363 4.060 1.00 96.38 93 PRO A N 1
ATOM 687 C CA . PRO A 1 93 ? -1.634 -9.103 4.746 1.00 96.38 93 PRO A CA 1
ATOM 688 C C . PRO A 1 93 ? -2.845 -8.344 4.191 1.00 96.38 93 PRO A C 1
ATOM 690 O O . PRO A 1 93 ? -3.217 -8.441 3.019 1.00 96.38 93 PRO A O 1
ATOM 693 N N . TRP A 1 94 ? -3.445 -7.536 5.051 1.00 97.19 94 TRP A N 1
ATOM 694 C CA . TRP A 1 94 ? -4.395 -6.498 4.685 1.00 97.19 94 TRP A CA 1
ATOM 695 C C . TRP A 1 94 ? -4.076 -5.228 5.464 1.00 97.19 94 TRP A C 1
ATOM 697 O O . TRP A 1 94 ? -3.535 -5.273 6.573 1.00 97.19 94 TRP A O 1
ATOM 707 N N . PHE A 1 95 ? -4.388 -4.091 4.853 1.00 96.81 95 PHE A N 1
ATOM 708 C CA . PHE A 1 95 ? -3.972 -2.786 5.344 1.00 96.81 95 PHE A CA 1
ATOM 709 C C . PHE A 1 95 ? -5.149 -1.833 5.396 1.00 96.81 95 PHE A C 1
ATOM 711 O O . PHE A 1 95 ? -5.959 -1.787 4.476 1.00 96.81 95 PHE A O 1
ATOM 718 N N . LEU A 1 96 ? -5.212 -1.038 6.451 1.00 96.00 96 LEU A N 1
ATOM 719 C CA . LEU A 1 96 ? -6.213 -0.008 6.642 1.00 96.00 96 LEU A CA 1
ATOM 720 C C . LEU A 1 96 ? -5.506 1.344 6.754 1.00 96.00 96 LEU A C 1
ATOM 722 O O . LEU A 1 96 ? -4.527 1.479 7.486 1.00 96.00 96 LEU A O 1
ATOM 726 N N . PHE A 1 97 ? -5.982 2.339 6.012 1.00 95.12 97 PHE A N 1
ATOM 727 C CA . PHE A 1 97 ? -5.340 3.647 5.927 1.00 95.12 97 PHE A CA 1
ATOM 728 C C . PHE A 1 97 ? -6.320 4.792 6.130 1.00 95.12 97 PHE A C 1
ATOM 730 O O . PHE A 1 97 ? -7.477 4.737 5.702 1.00 95.12 97 PHE A O 1
ATOM 737 N N . ASP A 1 98 ? -5.796 5.877 6.694 1.00 92.44 98 ASP A N 1
ATOM 738 C CA . ASP A 1 98 ? -6.376 7.209 6.584 1.00 92.44 98 ASP A CA 1
ATOM 739 C C . ASP A 1 98 ? -5.511 8.088 5.658 1.00 92.44 98 ASP A C 1
ATOM 741 O O . ASP A 1 98 ? -4.587 8.767 6.115 1.00 92.44 98 ASP A O 1
ATOM 745 N N . PRO A 1 99 ? -5.809 8.125 4.346 1.00 86.56 99 PRO A N 1
ATOM 746 C CA . PRO A 1 99 ? -5.067 8.939 3.392 1.00 86.56 99 PRO A CA 1
ATOM 747 C C . PRO A 1 99 ? -5.314 10.448 3.555 1.00 86.56 99 PRO A C 1
ATOM 749 O O . PRO A 1 99 ? -4.667 11.235 2.864 1.00 86.56 99 PRO A O 1
ATOM 752 N N . SER A 1 100 ? -6.254 10.875 4.412 1.00 85.69 100 SER A N 1
ATOM 753 C CA . SER A 1 100 ? -6.588 12.296 4.572 1.00 85.69 100 SER A CA 1
ATOM 754 C C . SER A 1 100 ? -5.645 13.059 5.498 1.00 85.69 100 SER A C 1
ATOM 756 O O . SER A 1 100 ? -5.540 14.277 5.370 1.00 85.69 100 SER A O 1
ATOM 758 N N . ILE A 1 101 ? -4.926 12.356 6.378 1.00 79.38 101 ILE A N 1
ATOM 759 C CA . ILE A 1 101 ? -3.854 12.940 7.193 1.00 79.38 101 ILE A CA 1
ATOM 760 C C . ILE A 1 101 ? -2.565 12.987 6.376 1.00 79.38 101 ILE A C 1
ATOM 762 O O . ILE A 1 101 ? -1.973 14.047 6.179 1.00 79.38 101 ILE A O 1
ATOM 766 N N . VAL A 1 102 ? -2.129 11.824 5.891 1.00 84.38 102 VAL A N 1
ATOM 767 C CA . VAL A 1 102 ? -0.946 11.681 5.047 1.00 84.38 102 VAL A CA 1
ATOM 768 C C . VAL A 1 102 ? -1.096 10.432 4.190 1.00 84.38 102 VAL A C 1
ATOM 770 O O . VAL A 1 102 ? -1.699 9.442 4.602 1.00 84.38 102 VAL A O 1
ATOM 773 N N . LYS A 1 103 ? -0.520 10.451 2.989 1.00 86.56 103 LYS A N 1
ATOM 774 C CA . LYS A 1 103 ? -0.417 9.230 2.188 1.00 86.56 103 LYS A CA 1
ATOM 775 C C . LYS A 1 103 ? 0.512 8.239 2.900 1.00 86.56 103 LYS A C 1
ATOM 777 O O . LYS A 1 103 ? 1.579 8.664 3.338 1.00 86.56 103 LYS A O 1
ATOM 782 N N . PRO A 1 104 ? 0.161 6.946 2.998 1.00 81.12 104 PRO A N 1
ATOM 783 C CA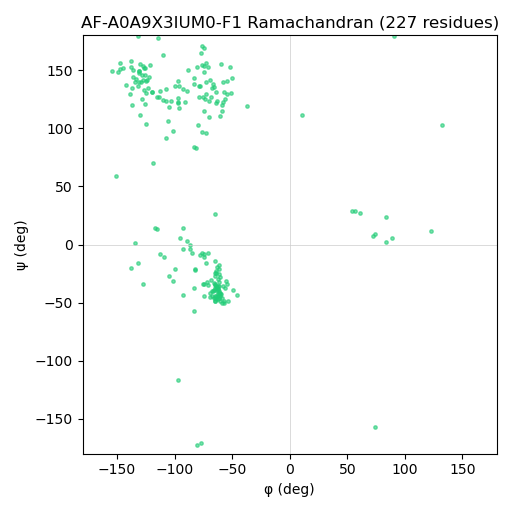 . PRO A 1 104 ? 0.955 5.971 3.751 1.00 81.12 104 PRO A CA 1
ATOM 784 C C . PRO A 1 104 ? 2.335 5.723 3.133 1.00 81.12 104 PRO A C 1
ATOM 786 O O . PRO A 1 104 ? 3.313 5.531 3.851 1.00 81.12 104 PRO A O 1
ATOM 789 N N . VAL A 1 105 ? 2.415 5.790 1.802 1.00 90.12 105 VAL A N 1
ATOM 790 C CA . VAL A 1 105 ? 3.659 5.712 1.036 1.00 90.12 105 VAL A CA 1
ATOM 791 C C . VAL A 1 105 ? 3.823 7.005 0.245 1.00 90.12 105 VAL A C 1
ATOM 793 O O . VAL A 1 105 ? 2.892 7.459 -0.427 1.00 90.12 105 VAL A O 1
ATOM 796 N N . ILE A 1 106 ? 5.009 7.599 0.321 1.00 90.19 106 ILE A N 1
ATOM 797 C CA . ILE A 1 106 ? 5.425 8.711 -0.534 1.00 90.19 106 ILE A CA 1
ATOM 798 C C . ILE A 1 106 ? 6.459 8.186 -1.518 1.00 90.19 106 ILE A C 1
ATOM 800 O O . ILE A 1 106 ? 7.401 7.502 -1.125 1.00 90.19 106 ILE A O 1
ATOM 804 N N . VAL A 1 107 ? 6.287 8.545 -2.790 1.00 91.00 107 VAL A N 1
ATOM 805 C CA . VAL A 1 107 ? 7.285 8.310 -3.835 1.00 91.00 107 VAL A CA 1
ATOM 806 C C . VAL A 1 107 ? 7.996 9.623 -4.131 1.00 91.00 107 VAL A C 1
ATOM 808 O O . VAL A 1 107 ? 7.359 10.626 -4.468 1.00 91.00 107 VAL A O 1
ATOM 811 N N . GLN A 1 108 ? 9.314 9.604 -3.992 1.00 90.94 108 GLN A N 1
ATOM 812 C CA . GLN A 1 108 ? 10.219 10.685 -4.333 1.00 90.94 108 GLN A CA 1
ATOM 813 C C . GLN A 1 108 ? 10.788 10.439 -5.730 1.00 90.94 108 GLN A C 1
ATOM 815 O O . GLN A 1 108 ? 11.480 9.453 -5.964 1.00 90.94 108 GLN A O 1
ATOM 820 N N . TRP A 1 109 ? 10.503 11.349 -6.657 1.00 90.81 109 TRP A N 1
ATOM 821 C CA . TRP A 1 109 ? 10.956 11.263 -8.045 1.00 90.81 109 TRP A CA 1
ATOM 822 C C . TRP A 1 109 ? 12.215 12.102 -8.240 1.00 90.81 109 TRP A C 1
ATOM 824 O O . TRP A 1 109 ? 12.181 13.301 -7.961 1.00 90.81 109 TRP A O 1
ATOM 834 N N . LEU A 1 110 ? 13.280 11.500 -8.767 1.00 91.69 110 LEU A N 1
ATOM 835 C CA . LEU A 1 110 ? 14.341 12.243 -9.451 1.00 91.69 110 LEU A CA 1
ATOM 836 C C . LEU A 1 110 ? 14.035 12.292 -10.951 1.00 91.69 110 LEU A C 1
ATOM 838 O O . LEU A 1 110 ? 14.093 13.359 -11.557 1.00 91.69 110 LEU A O 1
ATOM 842 N N . GLN A 1 111 ? 13.607 11.159 -11.513 1.00 89.38 111 GLN A N 1
ATOM 843 C CA . GLN A 1 111 ? 13.143 11.035 -12.888 1.00 89.38 111 GLN A CA 1
ATOM 844 C C . GLN A 1 111 ? 11.904 10.139 -12.949 1.00 89.38 111 GLN A C 1
ATOM 846 O O . GLN A 1 111 ? 11.871 9.040 -12.395 1.00 89.38 111 GLN A O 1
ATOM 851 N N . ARG A 1 112 ? 10.850 10.618 -13.616 1.00 89.12 112 ARG A N 1
ATOM 852 C CA . ARG A 1 112 ? 9.633 9.822 -13.826 1.00 89.12 112 ARG A CA 1
ATOM 853 C C . ARG A 1 112 ? 9.883 8.726 -14.869 1.00 89.12 112 ARG A C 1
ATOM 855 O O . ARG A 1 112 ? 10.766 8.908 -15.699 1.00 89.12 112 ARG A O 1
ATOM 862 N N . PRO A 1 113 ? 9.099 7.632 -14.859 1.00 88.62 113 PRO A N 1
ATOM 863 C CA . PRO A 1 113 ? 9.247 6.574 -15.844 1.00 88.62 113 PRO A CA 1
ATOM 864 C C . PRO A 1 113 ? 9.068 7.113 -17.261 1.00 88.62 113 PRO A C 1
ATOM 866 O O . PRO A 1 113 ? 8.021 7.675 -17.590 1.00 88.62 113 PRO A O 1
ATOM 869 N N . GLU A 1 114 ? 10.082 6.918 -18.092 1.00 87.62 114 GLU A N 1
ATOM 870 C CA . GLU A 1 114 ? 10.090 7.325 -19.491 1.00 87.62 114 GLU A CA 1
ATOM 871 C C . GLU A 1 114 ? 10.563 6.167 -20.363 1.00 87.62 114 GLU A C 1
ATOM 873 O O . GLU A 1 114 ? 11.527 5.476 -20.040 1.00 87.62 114 GLU A O 1
ATOM 878 N N . THR A 1 115 ? 9.886 5.953 -21.490 1.00 87.69 115 THR A N 1
ATOM 879 C CA . THR A 1 115 ? 10.338 5.009 -22.515 1.00 87.69 115 THR A CA 1
ATOM 880 C C . THR A 1 115 ? 11.179 5.737 -23.551 1.00 87.69 115 THR A C 1
ATOM 882 O O . THR A 1 115 ? 10.754 6.778 -24.056 1.00 87.69 115 THR A O 1
ATOM 885 N N . LYS A 1 116 ? 12.326 5.168 -23.910 1.00 87.31 116 LYS A N 1
ATOM 886 C CA . LYS A 1 116 ? 13.277 5.726 -24.871 1.00 87.31 116 LYS A CA 1
ATOM 887 C C . LYS A 1 116 ? 13.617 4.705 -25.951 1.00 87.31 116 LYS A C 1
ATOM 889 O O . LYS A 1 116 ? 13.550 3.496 -25.734 1.00 87.31 116 LYS A O 1
ATOM 894 N N . GLU A 1 117 ? 14.001 5.205 -27.115 1.00 86.56 117 GLU A N 1
ATOM 895 C CA . GLU A 1 117 ? 14.614 4.413 -28.177 1.00 86.56 117 GLU A CA 1
ATOM 896 C C . GLU A 1 117 ? 15.983 5.002 -28.520 1.00 86.56 117 GLU A C 1
ATOM 898 O O . GLU A 1 117 ? 16.174 6.216 -28.449 1.00 86.56 117 GLU A O 1
ATOM 903 N N . SER A 1 118 ? 16.953 4.146 -28.838 1.00 82.69 118 SER A N 1
ATOM 904 C CA . SER A 1 118 ? 18.273 4.602 -29.270 1.00 82.69 118 SER A CA 1
ATOM 905 C C . SER A 1 118 ? 18.242 5.098 -30.710 1.00 82.69 118 SER A C 1
ATOM 907 O O . SER A 1 118 ? 17.488 4.578 -31.538 1.00 82.69 118 SER A O 1
ATOM 909 N N . ASP A 1 119 ? 19.175 5.985 -31.047 1.00 74.81 119 ASP A N 1
ATOM 910 C CA . ASP A 1 119 ? 19.411 6.363 -32.435 1.00 74.81 119 ASP A CA 1
ATOM 911 C C . ASP A 1 119 ? 19.757 5.142 -33.301 1.00 74.81 119 ASP A C 1
ATOM 913 O O . ASP A 1 119 ? 20.473 4.216 -32.901 1.00 74.81 119 ASP A O 1
ATOM 917 N N . LYS A 1 120 ? 19.210 5.139 -34.516 1.00 62.81 120 LYS A N 1
ATOM 918 C CA . LYS A 1 120 ? 19.391 4.074 -35.503 1.00 62.81 120 LYS A CA 1
ATOM 919 C C . LYS A 1 120 ? 20.715 4.233 -36.248 1.00 62.81 120 LYS A C 1
ATOM 921 O O . LYS A 1 120 ? 20.737 4.735 -37.371 1.00 62.81 120 LYS A O 1
ATOM 926 N N . ASP A 1 121 ? 21.809 3.753 -35.672 1.00 56.81 121 ASP A N 1
ATOM 927 C CA . ASP A 1 121 ? 23.067 3.694 -36.418 1.00 56.81 121 ASP A CA 1
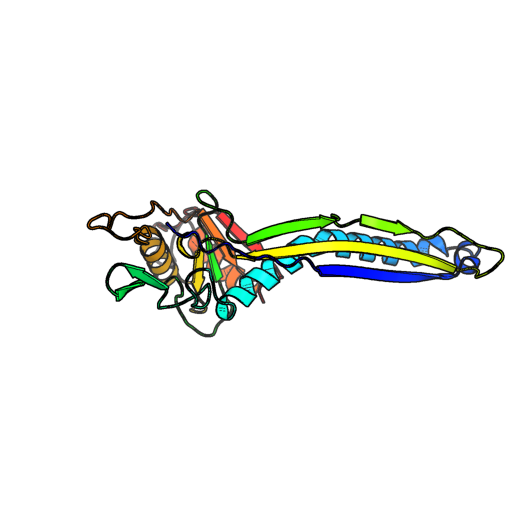ATOM 928 C C . ASP A 1 121 ? 23.123 2.423 -37.290 1.00 56.81 121 ASP A C 1
ATOM 930 O O . ASP A 1 121 ? 23.600 1.350 -36.895 1.00 56.81 121 ASP A O 1
ATOM 934 N N . GLU A 1 122 ? 22.521 2.516 -38.483 1.00 56.91 122 GLU A N 1
ATOM 935 C CA . GLU A 1 122 ? 22.450 1.412 -39.453 1.00 56.91 122 GLU A CA 1
ATOM 936 C C . GLU A 1 122 ? 23.828 0.997 -39.984 1.00 56.91 122 GLU A C 1
ATOM 938 O O . GLU A 1 122 ? 23.968 -0.139 -40.438 1.00 56.91 122 GLU A O 1
ATOM 943 N N . PHE A 1 123 ? 24.821 1.889 -39.923 1.00 58.78 123 PHE A N 1
ATOM 944 C CA . PHE A 1 123 ? 26.150 1.654 -40.481 1.00 58.78 123 PHE A CA 1
ATOM 945 C C . PHE A 1 123 ? 27.064 0.864 -39.530 1.00 58.78 123 PHE A C 1
ATOM 947 O O . PHE A 1 123 ? 27.781 -0.020 -39.989 1.00 58.78 123 PHE A O 1
ATOM 954 N N . ASP A 1 124 ? 26.978 1.108 -38.217 1.00 59.19 124 ASP A N 1
ATOM 955 C CA . ASP A 1 124 ? 27.943 0.566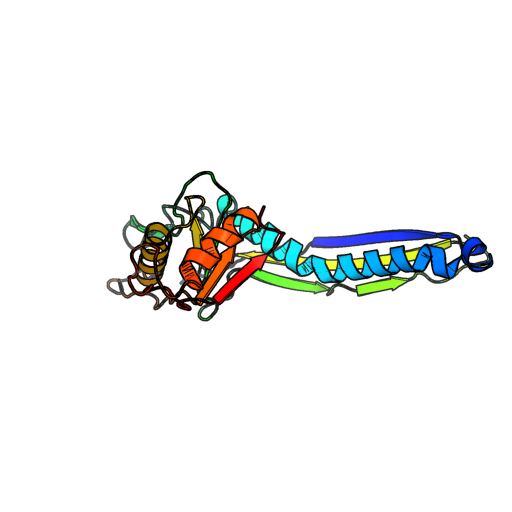 -37.246 1.00 59.19 124 ASP A CA 1
ATOM 956 C C . ASP A 1 124 ? 27.450 -0.664 -36.463 1.00 59.19 124 ASP A C 1
ATOM 958 O O . ASP A 1 124 ? 28.255 -1.517 -36.085 1.00 59.19 124 ASP A O 1
ATOM 962 N N . LYS A 1 125 ? 26.141 -0.790 -36.179 1.00 63.97 125 LYS A N 1
ATOM 963 C CA . LYS A 1 125 ? 25.643 -1.860 -35.279 1.00 63.97 125 LYS A CA 1
ATOM 964 C C . LYS A 1 125 ? 24.371 -2.568 -35.729 1.00 63.97 125 LYS A C 1
ATOM 966 O O . LYS A 1 125 ? 24.120 -3.678 -35.266 1.00 63.97 125 LYS A O 1
ATOM 971 N N . GLY A 1 126 ? 23.564 -1.978 -36.615 1.00 78.00 126 GLY A N 1
ATOM 972 C CA . GLY A 1 126 ? 22.352 -2.629 -37.129 1.00 78.00 126 GLY A CA 1
ATOM 973 C C . GLY A 1 126 ? 21.360 -3.064 -36.035 1.00 78.00 126 GLY A C 1
ATOM 974 O O . GLY A 1 126 ? 20.632 -4.045 -36.209 1.00 78.00 126 GLY A O 1
ATOM 975 N N . VAL A 1 127 ? 21.341 -2.364 -34.898 1.00 81.56 127 VAL A N 1
ATOM 976 C CA . VAL A 1 127 ? 20.511 -2.650 -33.719 1.00 81.56 127 VAL A CA 1
ATOM 977 C C . VAL A 1 127 ? 19.875 -1.352 -33.227 1.00 81.56 127 VAL A C 1
ATOM 979 O O . VAL A 1 127 ? 20.525 -0.314 -33.221 1.00 81.56 127 VAL A O 1
ATOM 982 N N . ILE A 1 128 ? 18.611 -1.428 -32.813 1.00 83.12 128 ILE A N 1
ATOM 983 C CA . ILE A 1 128 ? 17.898 -0.384 -32.071 1.00 83.12 128 ILE A CA 1
ATOM 984 C C . ILE A 1 128 ? 17.639 -0.923 -30.667 1.00 83.12 128 ILE A C 1
ATOM 986 O O . ILE A 1 128 ? 17.164 -2.053 -30.514 1.00 83.12 128 ILE A O 1
ATOM 990 N N . TYR A 1 129 ? 17.938 -0.121 -29.655 1.00 86.06 129 TYR A N 1
ATOM 991 C CA . TYR A 1 129 ? 17.592 -0.396 -28.269 1.00 86.06 129 TYR A CA 1
ATOM 992 C C . TYR A 1 129 ? 16.293 0.316 -27.919 1.00 86.06 129 TYR A C 1
ATOM 994 O O . TYR A 1 129 ? 16.104 1.477 -28.269 1.00 86.06 129 TYR A O 1
ATOM 1002 N N . PHE A 1 130 ? 15.415 -0.388 -27.219 1.00 87.88 130 PHE A N 1
ATOM 1003 C CA . PHE A 1 130 ? 14.235 0.178 -26.581 1.00 87.88 130 PHE A CA 1
ATOM 1004 C C . PHE A 1 130 ? 14.422 0.010 -25.084 1.00 87.88 130 PHE A C 1
ATOM 1006 O O . PHE A 1 130 ? 14.696 -1.103 -24.632 1.00 87.88 130 PHE A O 1
ATOM 1013 N N . GLY A 1 131 ? 14.286 1.105 -24.350 1.00 88.69 131 GLY A N 1
ATOM 1014 C CA . GLY A 1 131 ? 14.484 1.151 -22.911 1.00 88.69 131 GLY A CA 1
ATOM 1015 C C . GLY A 1 131 ? 13.320 1.823 -22.198 1.00 88.69 131 GLY A C 1
ATOM 1016 O O . GLY A 1 131 ? 12.582 2.616 -22.787 1.00 88.69 131 GLY A O 1
ATOM 1017 N N . ALA A 1 132 ? 13.144 1.492 -20.930 1.00 91.12 132 ALA A N 1
ATOM 1018 C CA . ALA A 1 132 ? 12.371 2.265 -19.979 1.00 91.12 132 ALA A CA 1
ATOM 1019 C C . ALA A 1 132 ? 13.271 2.568 -18.788 1.00 91.12 132 ALA A C 1
ATOM 1021 O O . ALA A 1 132 ? 13.885 1.653 -18.250 1.00 91.12 132 ALA A O 1
ATOM 1022 N N . GLU A 1 133 ? 13.332 3.829 -18.381 1.00 90.38 133 GLU A N 1
ATOM 1023 C CA . GLU A 1 133 ? 14.139 4.264 -17.244 1.00 90.38 133 GLU A CA 1
ATOM 1024 C C . GLU A 1 133 ? 13.303 5.088 -16.266 1.00 90.38 133 GLU A C 1
ATOM 1026 O O . GLU A 1 133 ? 12.384 5.810 -16.660 1.00 90.38 133 GLU A O 1
ATOM 1031 N N . ALA A 1 134 ? 13.611 4.964 -14.980 1.00 91.06 134 ALA A N 1
ATOM 1032 C CA . ALA A 1 134 ? 13.047 5.771 -13.909 1.00 91.06 134 ALA A CA 1
ATOM 1033 C C . ALA A 1 134 ? 14.100 5.957 -12.817 1.00 91.06 134 ALA A C 1
ATOM 1035 O O . ALA A 1 134 ? 14.925 5.078 -12.597 1.00 91.06 134 ALA A O 1
ATOM 1036 N N . ASP A 1 135 ? 14.038 7.062 -12.085 1.00 90.94 135 ASP A N 1
ATOM 1037 C CA . ASP A 1 135 ? 14.823 7.226 -10.867 1.00 90.94 135 ASP A CA 1
ATOM 1038 C C . ASP A 1 135 ? 13.893 7.699 -9.755 1.00 90.94 135 ASP A C 1
ATOM 1040 O O . ASP A 1 135 ? 13.341 8.810 -9.781 1.00 90.94 135 ASP A O 1
ATOM 1044 N N . ALA A 1 136 ? 13.674 6.812 -8.792 1.00 93.00 136 ALA A N 1
ATOM 1045 C CA . ALA A 1 136 ? 12.730 7.041 -7.721 1.00 93.00 136 ALA A CA 1
ATOM 1046 C C . ALA A 1 136 ? 13.174 6.372 -6.425 1.00 93.00 136 ALA A C 1
ATOM 1048 O O . ALA A 1 136 ? 13.901 5.387 -6.415 1.00 93.00 136 ALA A O 1
ATOM 1049 N N . GLY A 1 137 ? 12.689 6.906 -5.315 1.00 91.62 137 GLY A N 1
ATOM 1050 C CA . GLY A 1 137 ? 12.696 6.230 -4.028 1.00 91.62 137 GLY A CA 1
ATOM 1051 C C . GLY A 1 137 ? 11.290 6.227 -3.454 1.00 91.62 137 GLY A C 1
ATOM 1052 O O . GLY A 1 137 ? 10.503 7.134 -3.727 1.00 91.62 137 GLY A O 1
ATOM 1053 N N . ALA A 1 138 ? 10.958 5.239 -2.634 1.00 92.25 138 ALA A N 1
ATOM 1054 C CA . ALA A 1 138 ? 9.702 5.223 -1.898 1.00 92.25 138 ALA A CA 1
ATOM 1055 C C . ALA A 1 138 ? 9.951 5.043 -0.403 1.00 92.25 138 ALA A C 1
ATOM 1057 O O . ALA A 1 138 ? 10.908 4.397 0.021 1.00 92.25 138 ALA A O 1
ATOM 1058 N N . GLY A 1 139 ? 9.098 5.670 0.402 1.00 90.00 139 GLY A N 1
ATOM 1059 C CA . GLY A 1 139 ? 9.214 5.655 1.852 1.00 90.00 139 GLY A CA 1
ATOM 1060 C C . GLY A 1 139 ? 7.862 5.646 2.542 1.00 90.00 139 GLY A C 1
ATOM 1061 O O . GLY A 1 139 ? 6.870 6.165 2.024 1.00 90.00 139 GLY A O 1
ATOM 1062 N N . LEU A 1 140 ? 7.851 5.059 3.733 1.00 89.94 140 LEU A N 1
ATOM 1063 C CA . LEU A 1 140 ? 6.698 5.021 4.624 1.00 89.94 140 LEU A CA 1
ATOM 1064 C C . LEU A 1 140 ? 6.631 6.311 5.439 1.00 89.94 140 LEU A C 1
ATOM 1066 O O . LEU A 1 140 ? 7.663 6.867 5.809 1.00 89.94 140 LEU A O 1
ATOM 1070 N N . THR A 1 141 ? 5.422 6.805 5.690 1.00 87.50 141 THR A N 1
ATOM 1071 C CA . THR A 1 141 ? 5.215 8.116 6.318 1.00 87.50 141 THR A CA 1
ATOM 1072 C C . THR A 1 141 ? 4.971 8.017 7.823 1.00 87.50 141 THR A C 1
ATOM 1074 O O . THR A 1 141 ? 5.858 7.605 8.568 1.00 87.50 141 THR A O 1
ATOM 1077 N N . LEU A 1 142 ? 3.789 8.420 8.295 1.00 86.56 142 LEU A N 1
ATOM 1078 C CA . LEU A 1 142 ? 3.390 8.325 9.693 1.00 86.56 142 LEU A CA 1
ATOM 1079 C C . LEU A 1 142 ? 2.693 6.992 9.938 1.00 86.56 142 LEU A C 1
ATOM 1081 O O . LEU A 1 142 ? 1.655 6.702 9.339 1.00 86.56 142 LEU A O 1
ATOM 1085 N N . TRP A 1 143 ? 3.239 6.217 10.872 1.00 88.75 143 TRP A N 1
ATOM 1086 C CA . TRP A 1 143 ? 2.679 4.931 11.286 1.00 88.75 143 TRP A CA 1
ATOM 1087 C C . TRP A 1 143 ? 1.275 5.083 11.884 1.00 88.75 143 TRP A C 1
ATOM 1089 O O . TRP A 1 143 ? 0.476 4.158 11.797 1.00 88.75 143 TRP A O 1
ATOM 1099 N N . GLN A 1 144 ? 0.936 6.260 12.426 1.00 88.06 144 GLN A N 1
ATOM 1100 C CA . GLN A 1 144 ? -0.381 6.553 12.996 1.00 88.06 144 GLN A CA 1
ATOM 1101 C C . GLN A 1 144 ? -1.514 6.524 11.958 1.00 88.06 144 GLN A C 1
ATOM 1103 O O . GLN A 1 144 ? -2.663 6.280 12.315 1.00 88.06 144 GLN A O 1
ATOM 1108 N N . ALA A 1 145 ? -1.212 6.793 10.683 1.00 89.12 145 ALA A N 1
ATOM 1109 C CA . ALA A 1 145 ? -2.204 6.843 9.605 1.00 89.12 145 ALA A CA 1
ATOM 1110 C C . ALA A 1 145 ? -2.426 5.482 8.921 1.00 89.12 145 ALA A C 1
ATOM 1112 O O . ALA A 1 145 ? -3.179 5.392 7.949 1.00 89.12 145 ALA A O 1
ATOM 1113 N N . ALA A 1 146 ? -1.769 4.428 9.405 1.00 93.44 146 ALA A N 1
ATOM 1114 C CA . ALA A 1 146 ? -1.776 3.108 8.801 1.00 93.44 146 ALA A CA 1
ATOM 1115 C C . ALA A 1 146 ? -1.945 2.022 9.862 1.00 93.44 146 ALA A C 1
ATOM 1117 O O . ALA A 1 146 ? -1.393 2.117 10.950 1.00 93.44 146 ALA A O 1
ATOM 1118 N N . TYR A 1 147 ? -2.658 0.960 9.516 1.00 95.75 147 TYR A N 1
ATOM 1119 C CA . TYR A 1 147 ? -2.731 -0.271 10.287 1.00 95.75 147 TYR A CA 1
ATOM 1120 C C . TYR A 1 147 ? -2.550 -1.456 9.349 1.00 95.75 147 TYR A C 1
ATOM 1122 O O . TYR A 1 147 ? -3.060 -1.447 8.230 1.00 95.75 147 TYR A O 1
ATOM 1130 N N . ALA A 1 148 ? -1.848 -2.485 9.806 1.00 97.06 148 ALA A N 1
ATOM 1131 C CA . ALA A 1 148 ? -1.717 -3.735 9.073 1.00 97.06 148 ALA A CA 1
ATOM 1132 C C . ALA A 1 148 ? -2.127 -4.922 9.932 1.00 97.06 148 ALA A C 1
ATOM 1134 O O . ALA A 1 148 ? -1.953 -4.934 11.150 1.00 97.06 148 ALA A O 1
ATOM 1135 N N . SER A 1 149 ? -2.602 -5.976 9.288 1.00 97.00 149 SER A N 1
ATOM 1136 C CA . SER A 1 149 ? -2.823 -7.254 9.945 1.00 97.00 149 SER A CA 1
ATOM 1137 C C . SER A 1 149 ? -2.626 -8.400 8.966 1.00 97.00 149 SER A C 1
ATOM 1139 O O . SER A 1 149 ? -2.846 -8.274 7.765 1.00 97.00 149 SER A O 1
ATOM 1141 N N . LYS A 1 150 ? -2.155 -9.521 9.505 1.00 96.19 150 LYS A N 1
ATOM 1142 C CA . LYS A 1 150 ? -2.027 -10.822 8.841 1.00 96.19 150 LYS A CA 1
ATOM 1143 C C . LYS A 1 150 ? -2.954 -11.854 9.494 1.00 96.19 150 LYS A C 1
ATOM 1145 O O . LYS A 1 150 ? -2.778 -13.060 9.321 1.00 96.19 150 LYS A O 1
ATOM 1150 N N . GLN A 1 151 ? -3.896 -11.403 10.318 1.00 96.19 151 GLN A N 1
ATOM 1151 C CA . GLN A 1 151 ? -4.977 -12.238 10.829 1.00 96.19 151 GLN A CA 1
ATOM 1152 C C . GLN A 1 151 ? -6.045 -12.432 9.747 1.00 96.19 151 GLN A C 1
ATOM 1154 O O . GLN A 1 151 ? -6.086 -11.693 8.762 1.00 96.19 151 GLN A O 1
ATOM 1159 N N . THR A 1 152 ? -6.933 -13.404 9.944 1.00 96.25 152 THR A N 1
ATOM 1160 C CA . THR A 1 152 ? -8.112 -13.583 9.090 1.00 96.25 152 THR A CA 1
ATOM 1161 C C . THR A 1 152 ? -8.928 -12.291 9.031 1.00 96.25 152 THR A C 1
ATOM 1163 O O . THR A 1 152 ? -9.235 -11.703 10.065 1.00 96.25 152 THR A O 1
ATOM 1166 N N . LEU A 1 153 ? -9.268 -11.843 7.821 1.00 95.44 153 LEU A N 1
ATOM 1167 C CA . LEU A 1 153 ? -10.114 -10.671 7.624 1.00 95.44 153 LEU A CA 1
ATOM 1168 C C . LEU A 1 153 ? -11.587 -11.056 7.817 1.00 95.44 153 LEU A C 1
ATOM 1170 O O . LEU A 1 153 ? -12.205 -11.648 6.932 1.00 95.44 153 LEU A O 1
ATOM 1174 N N . ASP A 1 154 ? -12.142 -10.708 8.971 1.00 94.38 154 ASP A N 1
ATOM 1175 C CA . ASP A 1 154 ? -13.563 -10.823 9.293 1.00 94.38 154 ASP A CA 1
ATOM 1176 C C . ASP A 1 154 ? -14.096 -9.514 9.904 1.00 94.38 154 ASP A C 1
ATOM 1178 O O . ASP A 1 154 ? -13.360 -8.534 10.042 1.00 94.38 154 ASP A O 1
ATOM 1182 N N . GLN A 1 155 ? -15.393 -9.479 10.230 1.00 92.31 155 GLN A N 1
ATOM 1183 C CA . GLN A 1 155 ? -16.037 -8.286 10.793 1.00 92.31 155 GLN A CA 1
ATOM 1184 C C . GLN A 1 155 ? -15.389 -7.854 12.116 1.00 92.31 155 GLN A C 1
ATOM 1186 O O . GLN A 1 155 ? -15.106 -6.676 12.309 1.00 92.31 155 GLN A O 1
ATOM 1191 N N . ALA A 1 156 ? -15.081 -8.808 12.999 1.00 93.94 156 ALA A N 1
ATOM 1192 C CA . ALA A 1 156 ? -14.518 -8.514 14.312 1.00 93.94 156 ALA A CA 1
ATOM 1193 C C . ALA A 1 156 ? -13.080 -7.983 14.211 1.00 93.94 156 ALA A C 1
ATOM 1195 O O . ALA A 1 156 ? -12.722 -7.024 14.896 1.00 93.94 156 ALA A O 1
ATOM 1196 N N . ALA A 1 157 ? -12.260 -8.574 13.339 1.00 95.19 157 ALA A N 1
ATOM 1197 C CA . ALA A 1 157 ? -10.898 -8.126 13.079 1.00 95.19 157 ALA A CA 1
ATOM 1198 C C . ALA A 1 157 ? -10.876 -6.733 12.432 1.00 95.19 157 ALA A C 1
ATOM 1200 O O . ALA A 1 157 ? -10.042 -5.900 12.795 1.00 95.19 157 ALA A O 1
ATOM 1201 N N . PHE A 1 158 ? -11.808 -6.459 11.513 1.00 95.88 158 PHE A N 1
ATOM 1202 C CA . PHE A 1 158 ? -11.959 -5.141 10.901 1.00 95.88 158 PHE A CA 1
ATOM 1203 C C . PHE A 1 158 ? -12.373 -4.081 11.931 1.00 95.88 158 PHE A C 1
ATOM 1205 O O . PHE A 1 158 ? -11.705 -3.054 12.040 1.00 95.88 158 PHE A O 1
ATOM 1212 N N . ASP A 1 159 ? -13.393 -4.348 12.750 1.00 94.88 159 ASP A N 1
ATOM 1213 C CA . ASP A 1 159 ? -13.855 -3.419 13.790 1.00 94.88 159 ASP A CA 1
ATOM 1214 C C . ASP A 1 159 ? -12.768 -3.135 14.833 1.00 94.88 159 ASP A C 1
ATOM 1216 O O . ASP A 1 159 ? -12.567 -1.988 15.247 1.00 94.88 159 ASP A O 1
ATOM 1220 N N . ALA A 1 160 ? -12.012 -4.165 15.228 1.00 94.69 160 ALA A N 1
ATOM 1221 C CA . ALA A 1 160 ? -10.877 -4.015 16.131 1.00 94.69 160 ALA A CA 1
ATOM 1222 C C . ALA A 1 160 ? -9.779 -3.125 15.524 1.00 94.69 160 ALA A C 1
ATOM 1224 O O . ALA A 1 160 ? -9.249 -2.253 16.216 1.00 94.69 160 ALA A O 1
ATOM 1225 N N . ALA A 1 161 ? -9.466 -3.297 14.236 1.00 95.25 161 ALA A N 1
ATOM 1226 C CA . ALA A 1 161 ? -8.495 -2.468 13.524 1.00 95.25 161 ALA A CA 1
ATOM 1227 C C . ALA A 1 161 ? -8.953 -1.008 13.394 1.00 95.25 161 ALA A C 1
ATOM 1229 O O . ALA A 1 161 ? -8.177 -0.091 13.672 1.00 95.25 161 ALA A O 1
ATOM 1230 N N . VAL A 1 162 ? -10.222 -0.779 13.039 1.00 94.06 162 VAL A N 1
ATOM 1231 C CA . VAL A 1 162 ? -10.814 0.565 12.954 1.00 94.06 162 VAL A CA 1
ATOM 1232 C C . VAL A 1 162 ? -10.755 1.261 14.313 1.00 94.06 162 VAL A C 1
ATOM 1234 O O . VAL A 1 162 ? -10.272 2.392 14.414 1.00 94.06 162 VAL A O 1
ATOM 1237 N N . ALA A 1 163 ? -11.176 0.572 15.376 1.00 92.31 163 ALA A N 1
ATOM 1238 C CA . ALA A 1 163 ? -11.138 1.106 16.731 1.00 92.31 163 ALA A CA 1
ATOM 1239 C C . ALA A 1 163 ? -9.706 1.410 17.196 1.00 92.31 163 ALA A C 1
ATOM 1241 O O . ALA A 1 163 ? -9.490 2.414 17.877 1.00 92.31 163 ALA A O 1
ATOM 1242 N N . GLN A 1 164 ? -8.733 0.572 16.832 1.00 90.69 164 GLN A N 1
ATOM 1243 C CA . GLN A 1 164 ? -7.323 0.794 17.145 1.00 90.69 164 GLN A CA 1
ATOM 1244 C C . GLN A 1 164 ? -6.793 2.053 16.447 1.00 90.69 164 GLN A C 1
ATOM 1246 O O . GLN A 1 164 ? -6.193 2.904 17.102 1.00 90.69 164 GLN A O 1
ATOM 1251 N N . MET A 1 165 ? -7.069 2.225 15.149 1.00 89.50 165 MET A N 1
ATOM 1252 C CA . MET A 1 165 ? -6.654 3.420 14.406 1.00 89.50 165 MET A CA 1
ATOM 1253 C C . MET A 1 165 ? -7.269 4.696 14.986 1.00 89.50 165 MET A C 1
ATOM 1255 O O . MET A 1 165 ? -6.541 5.653 15.240 1.00 89.50 165 MET A O 1
ATOM 1259 N N . MET A 1 166 ? -8.571 4.696 15.285 1.00 89.19 166 MET A N 1
ATOM 1260 C CA . MET A 1 166 ? -9.265 5.860 15.857 1.00 89.19 166 MET A CA 1
ATOM 1261 C C . MET A 1 166 ? -8.772 6.239 17.264 1.00 89.19 166 MET A C 1
ATOM 1263 O O . MET A 1 166 ? -8.890 7.396 17.671 1.00 89.19 166 MET A O 1
ATOM 1267 N N . LYS A 1 167 ? -8.203 5.285 18.012 1.00 87.06 167 LYS A N 1
ATOM 1268 C CA . LYS A 1 167 ? -7.615 5.513 19.343 1.00 87.06 167 LYS A CA 1
ATOM 1269 C C . LYS A 1 167 ? -6.154 5.955 19.299 1.00 87.06 167 LYS A C 1
ATOM 1271 O O . LYS A 1 167 ? -5.602 6.262 20.356 1.00 87.06 167 LYS A O 1
ATOM 1276 N N . THR A 1 168 ? -5.544 6.021 18.114 1.00 83.56 168 THR A N 1
ATOM 1277 C CA . THR A 1 168 ? -4.127 6.366 17.980 1.00 83.56 168 THR A CA 1
ATOM 1278 C C . THR A 1 168 ? -3.849 7.747 18.583 1.00 83.56 168 THR A C 1
ATOM 1280 O O . THR A 1 168 ? -4.439 8.748 18.147 1.00 83.56 168 THR A O 1
ATOM 1283 N N . PRO A 1 169 ? -2.970 7.834 19.597 1.00 77.06 169 PRO A N 1
ATOM 1284 C CA . PRO A 1 169 ? -2.675 9.092 20.259 1.00 77.06 169 PRO A CA 1
ATOM 1285 C C . PRO A 1 169 ? -1.795 9.976 19.377 1.00 77.06 169 PRO A C 1
ATOM 1287 O O . PRO A 1 169 ? -1.007 9.499 18.556 1.00 77.06 169 PRO A O 1
ATOM 1290 N N . ARG A 1 170 ? -1.891 11.291 19.579 1.00 70.12 170 ARG A N 1
ATOM 1291 C CA . ARG A 1 170 ? -0.898 12.224 19.046 1.00 70.12 170 ARG A CA 1
ATOM 1292 C C . ARG A 1 170 ? 0.447 11.985 19.739 1.00 70.12 170 ARG A C 1
ATOM 1294 O O . ARG A 1 170 ? 0.502 11.832 20.955 1.00 70.12 170 ARG A O 1
ATOM 1301 N N . GLU A 1 171 ? 1.537 12.004 18.978 1.00 63.34 171 GLU A N 1
ATOM 1302 C CA . GLU A 1 171 ? 2.885 12.029 19.550 1.00 63.34 171 GLU A CA 1
ATOM 1303 C C . GLU A 1 171 ? 3.128 13.431 20.140 1.00 63.34 171 GLU A C 1
ATOM 1305 O O . GLU A 1 171 ? 3.406 14.392 19.418 1.00 63.34 171 GLU A O 1
ATOM 1310 N N . SER A 1 172 ? 2.912 13.601 21.448 1.00 52.47 172 SER A N 1
ATOM 1311 C CA . SER A 1 172 ? 3.252 14.849 22.135 1.00 52.47 172 SER A CA 1
ATOM 1312 C C . SER A 1 172 ? 4.768 14.945 22.296 1.00 52.47 172 SER A C 1
ATOM 1314 O O . SER A 1 172 ? 5.401 14.063 22.876 1.00 52.47 172 SER A O 1
ATOM 1316 N N . GLY A 1 173 ? 5.357 16.041 21.812 1.00 48.72 173 GLY A N 1
ATOM 1317 C CA . GLY A 1 173 ? 6.686 16.449 22.268 1.00 48.72 173 GLY A CA 1
ATOM 1318 C C . GLY A 1 173 ? 6.674 16.695 23.780 1.00 48.72 173 GLY A C 1
ATOM 1319 O O . GLY A 1 173 ? 5.615 16.968 24.338 1.00 48.72 173 GLY A O 1
ATOM 1320 N N . GLU A 1 174 ? 7.839 16.570 24.423 1.00 44.22 174 GLU A N 1
ATOM 1321 C CA . GLU A 1 174 ? 8.030 16.715 25.874 1.00 44.22 174 GLU A CA 1
ATOM 1322 C C . GLU A 1 174 ? 7.151 17.810 26.500 1.00 44.22 174 GLU A C 1
ATOM 1324 O O . GLU A 1 174 ? 7.261 18.986 26.152 1.00 44.22 174 GLU A O 1
ATOM 1329 N N . GLY A 1 175 ? 6.291 17.404 27.436 1.00 43.34 175 GLY A N 1
ATOM 1330 C CA . GLY A 1 175 ? 5.406 18.302 28.170 1.00 43.34 175 GLY A CA 1
ATOM 1331 C C . GLY A 1 175 ? 3.969 17.795 28.203 1.00 43.34 175 GLY A C 1
ATOM 1332 O O . GLY A 1 175 ? 3.244 17.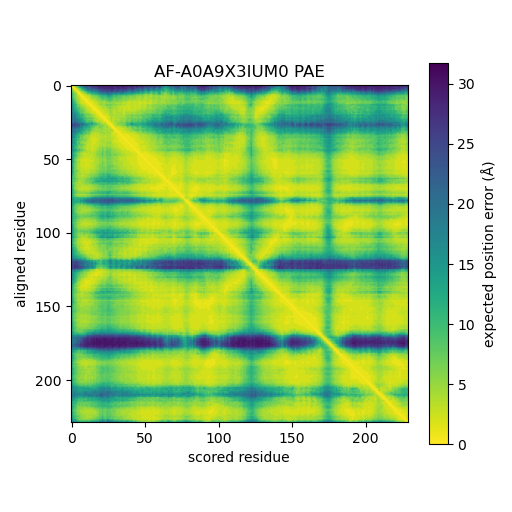898 27.223 1.00 43.34 175 GLY A O 1
ATOM 133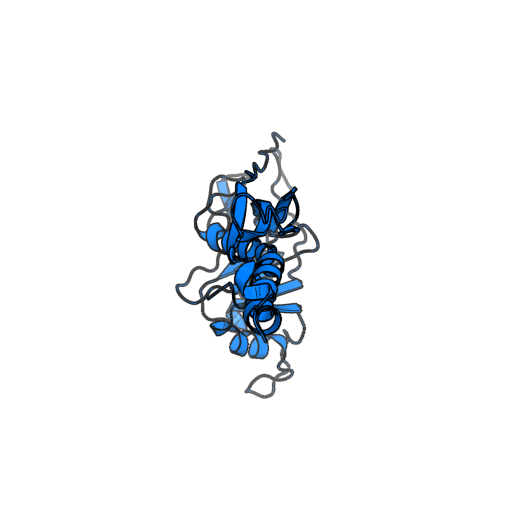3 N N . VAL A 1 176 ? 3.594 17.242 29.357 1.00 45.34 176 VAL A N 1
ATOM 1334 C CA . VAL A 1 176 ? 2.238 17.094 29.911 1.00 45.34 176 VAL A CA 1
ATOM 1335 C C . VAL A 1 176 ? 1.083 17.423 28.944 1.00 45.34 176 VAL A C 1
ATOM 1337 O O . VAL A 1 176 ? 0.778 18.589 28.710 1.00 45.34 176 VAL A O 1
ATOM 1340 N N . GLY A 1 177 ? 0.318 16.403 28.538 1.00 47.19 177 GLY A N 1
ATOM 1341 C CA . GLY A 1 177 ? -1.140 16.561 28.608 1.00 47.19 177 GLY A CA 1
ATOM 1342 C C . GLY A 1 177 ? -2.005 16.410 27.361 1.00 47.19 177 GLY A C 1
ATOM 1343 O O . GLY A 1 177 ? -3.193 16.678 27.488 1.00 47.19 177 GLY A O 1
ATOM 1344 N N . ASP A 1 178 ? -1.532 15.911 26.219 1.00 50.72 178 ASP A N 1
ATOM 1345 C CA . ASP A 1 178 ? -2.447 15.624 25.102 1.00 50.72 178 ASP A CA 1
ATOM 1346 C C . ASP A 1 178 ? -2.453 14.138 24.723 1.00 50.72 178 ASP A C 1
ATOM 1348 O O . ASP A 1 178 ? -2.089 13.753 23.617 1.00 50.72 178 ASP A O 1
ATOM 1352 N N . LYS A 1 179 ? -3.029 13.297 25.600 1.00 57.81 179 LYS A N 1
ATOM 1353 C CA . LYS A 1 179 ? -3.581 11.963 25.247 1.00 57.81 179 LYS A CA 1
ATOM 1354 C C . LYS A 1 179 ? -4.785 12.067 24.289 1.00 57.81 179 LYS A C 1
ATOM 1356 O O . LYS A 1 179 ? -5.694 11.240 24.317 1.00 57.81 179 LYS A O 1
ATOM 1361 N N . LYS A 1 180 ? -4.856 13.143 23.508 1.00 65.56 180 LYS A N 1
ATOM 1362 C CA . LYS A 1 180 ? -5.938 13.399 22.572 1.00 65.56 180 LYS A CA 1
ATOM 1363 C C . LYS A 1 180 ? -5.707 12.529 21.338 1.00 65.56 180 LYS A C 1
ATOM 1365 O O . LYS A 1 180 ? -4.567 12.451 20.862 1.00 65.56 180 LYS A O 1
ATOM 1370 N N . PRO A 1 181 ? -6.762 11.885 20.819 1.00 72.50 181 PRO A N 1
ATOM 1371 C CA . PRO A 1 181 ? -6.677 11.177 19.554 1.00 72.50 181 PRO A CA 1
ATOM 1372 C C . PRO A 1 181 ? -6.151 12.111 18.465 1.00 72.50 181 PRO A C 1
ATOM 1374 O O . PRO A 1 181 ? -6.536 13.281 18.409 1.00 72.50 181 PRO A O 1
ATOM 1377 N N . LEU A 1 182 ? -5.303 11.588 17.580 1.00 80.06 182 LEU A N 1
ATOM 1378 C CA . LEU A 1 182 ? -4.819 12.337 16.417 1.00 80.06 182 LEU A CA 1
ATOM 1379 C C . LEU A 1 182 ? -5.957 12.666 15.426 1.00 80.06 182 LEU A C 1
ATOM 1381 O O . LEU A 1 182 ? -5.795 13.525 14.565 1.00 80.06 182 LEU A O 1
ATOM 1385 N N . GLY A 1 183 ? -7.118 12.018 15.577 1.00 81.94 183 GLY A N 1
ATOM 1386 C CA . GLY A 1 183 ? -8.270 12.180 14.691 1.00 81.94 183 GLY A CA 1
ATOM 1387 C C . GLY A 1 183 ? -8.187 11.312 13.437 1.00 81.94 183 GLY A C 1
ATOM 1388 O O . GLY A 1 183 ? -8.802 11.650 12.433 1.00 81.94 183 GLY A O 1
ATOM 1389 N N . VAL A 1 184 ? -7.424 10.215 13.498 1.00 86.38 184 VAL A N 1
ATOM 1390 C CA . VAL A 1 184 ? -7.296 9.232 12.416 1.00 86.38 184 VAL A CA 1
ATOM 1391 C C . VAL A 1 184 ? -8.648 8.576 12.169 1.00 86.38 184 VAL A C 1
ATOM 1393 O O . VAL A 1 184 ? -9.243 7.991 13.074 1.00 86.38 184 VAL A O 1
ATOM 1396 N N . MET A 1 185 ? -9.115 8.662 10.931 1.00 89.44 185 MET A N 1
ATOM 1397 C CA . MET A 1 185 ? -10.365 8.078 10.469 1.00 89.44 185 MET A CA 1
ATOM 1398 C C . MET A 1 185 ? -10.064 7.175 9.274 1.00 89.44 185 MET A C 1
ATOM 1400 O O . MET A 1 185 ? -9.831 7.682 8.175 1.00 89.44 185 MET A O 1
ATOM 1404 N N . PRO A 1 186 ? -10.056 5.845 9.462 1.00 92.19 186 PRO A N 1
ATOM 1405 C CA . PRO A 1 186 ? -9.878 4.901 8.369 1.00 92.19 186 PRO A CA 1
ATOM 1406 C C . PRO A 1 186 ? -10.829 5.180 7.205 1.00 92.19 186 PRO A C 1
ATOM 1408 O O . PRO A 1 186 ? -12.029 5.339 7.412 1.00 92.19 186 PRO A O 1
ATOM 1411 N N . LYS A 1 187 ? -10.295 5.237 5.983 1.00 94.69 187 LYS A N 1
ATOM 1412 C CA . LYS A 1 187 ? -11.075 5.489 4.757 1.00 94.69 187 LYS A CA 1
ATOM 1413 C C . LYS A 1 187 ? -10.767 4.517 3.630 1.00 94.69 187 LYS A C 1
ATOM 1415 O O . LYS A 1 187 ? -11.551 4.450 2.691 1.00 94.69 187 LYS A O 1
ATOM 1420 N N . LEU A 1 188 ? -9.663 3.776 3.709 1.00 95.50 188 LEU A N 1
ATOM 1421 C CA . LEU A 1 188 ? -9.224 2.877 2.647 1.00 95.50 188 LEU A CA 1
ATOM 1422 C C . LEU A 1 188 ? -8.752 1.540 3.223 1.00 95.50 188 LEU A C 1
ATOM 1424 O O . LEU A 1 188 ? -7.788 1.509 3.984 1.00 95.50 188 LEU A O 1
ATOM 1428 N N . LEU A 1 189 ? -9.398 0.449 2.818 1.00 97.00 189 LEU A N 1
ATOM 1429 C CA . LEU A 1 189 ? -8.947 -0.925 3.021 1.00 97.00 189 LEU A CA 1
ATOM 1430 C C . LEU A 1 189 ? -8.236 -1.409 1.752 1.00 97.00 189 LEU A C 1
ATOM 1432 O O . LEU A 1 189 ? -8.827 -1.426 0.673 1.00 97.00 189 LEU A O 1
ATOM 1436 N N . VAL A 1 190 ? -6.983 -1.836 1.881 1.00 96.69 190 VAL A N 1
ATOM 1437 C CA . VAL A 1 190 ? -6.170 -2.379 0.788 1.00 96.69 190 VAL A CA 1
ATOM 1438 C C . VAL A 1 190 ? -5.884 -3.854 1.043 1.00 96.69 190 VAL A C 1
ATOM 1440 O O . VAL A 1 190 ? -5.385 -4.222 2.109 1.00 96.69 190 VAL A O 1
ATOM 1443 N N . VAL A 1 191 ? -6.184 -4.702 0.058 1.00 97.00 191 VAL A N 1
ATOM 1444 C CA . VAL A 1 191 ? -6.026 -6.161 0.161 1.00 97.00 191 VAL A CA 1
ATOM 1445 C C . VAL A 1 191 ? -5.442 -6.786 -1.105 1.00 97.00 191 VAL A C 1
ATOM 1447 O O . VAL A 1 191 ? -5.639 -6.279 -2.213 1.00 97.00 191 VAL A O 1
ATOM 1450 N N . GLY A 1 192 ? -4.764 -7.923 -0.934 1.00 96.50 192 GLY A N 1
ATOM 1451 C CA . GLY A 1 192 ? -4.367 -8.816 -2.024 1.00 96.50 192 GLY A CA 1
ATOM 1452 C C . GLY A 1 192 ? -5.527 -9.663 -2.576 1.00 96.50 192 GLY A C 1
ATOM 1453 O O . GLY A 1 192 ? -6.624 -9.685 -1.993 1.00 96.50 192 GLY A O 1
ATOM 1454 N N . PRO A 1 193 ? -5.326 -10.386 -3.697 1.00 95.88 193 PRO A N 1
ATOM 1455 C CA . PRO A 1 193 ? -6.341 -11.260 -4.286 1.00 95.88 193 PRO A CA 1
ATOM 1456 C C . PRO A 1 193 ? -6.909 -12.311 -3.318 1.00 95.88 193 PRO A C 1
ATOM 1458 O O . PRO A 1 193 ? -8.106 -12.602 -3.382 1.00 95.88 193 PRO A O 1
ATOM 1461 N N . SER A 1 194 ? -6.094 -12.827 -2.398 1.00 95.31 194 SER A N 1
ATOM 1462 C CA . SER A 1 194 ? -6.455 -13.849 -1.405 1.00 95.31 194 SER A CA 1
ATOM 1463 C C . SER A 1 194 ? -7.499 -13.344 -0.412 1.00 95.31 194 SER A C 1
ATOM 1465 O O . SER A 1 194 ? -8.429 -14.066 -0.055 1.00 95.31 194 SER A O 1
ATOM 1467 N N . ASN A 1 195 ? -7.405 -12.070 -0.025 1.00 95.88 195 ASN A N 1
ATOM 1468 C CA . ASN A 1 195 ? -8.326 -11.428 0.915 1.00 95.88 195 ASN A CA 1
ATOM 1469 C C . ASN A 1 195 ? -9.501 -10.719 0.214 1.00 95.88 195 ASN A C 1
ATOM 1471 O O . ASN A 1 195 ? -10.418 -10.246 0.884 1.00 95.88 195 ASN A O 1
ATOM 1475 N N . ARG A 1 196 ? -9.540 -10.677 -1.130 1.00 95.81 196 ARG A N 1
ATOM 1476 C CA . ARG A 1 196 ? -10.579 -9.973 -1.908 1.00 95.81 196 ARG A CA 1
ATOM 1477 C C . ARG A 1 196 ? -12.001 -10.388 -1.532 1.00 95.81 196 ARG A C 1
ATOM 1479 O O . ARG A 1 196 ? -12.872 -9.538 -1.365 1.00 95.81 196 ARG A O 1
ATOM 1486 N N . ALA A 1 197 ? -12.262 -11.694 -1.467 1.00 94.31 197 ALA A N 1
ATOM 1487 C CA . ALA A 1 197 ? -13.604 -12.208 -1.193 1.00 94.31 197 ALA A CA 1
ATOM 1488 C C . ALA A 1 197 ? -14.054 -11.880 0.239 1.00 94.31 197 ALA A C 1
ATOM 1490 O O . ALA A 1 197 ? -15.200 -11.481 0.444 1.00 94.31 197 ALA A O 1
ATOM 1491 N N . ALA A 1 198 ? -13.136 -11.989 1.204 1.00 94.50 198 ALA A N 1
ATOM 1492 C CA . ALA A 1 198 ? -13.372 -11.620 2.594 1.00 94.50 198 ALA A CA 1
ATOM 1493 C C . ALA A 1 198 ? -13.631 -10.112 2.738 1.00 94.50 198 ALA A C 1
ATOM 1495 O O . ALA A 1 198 ? -14.629 -9.716 3.331 1.00 94.50 198 ALA A O 1
ATOM 1496 N N . ALA A 1 199 ? -12.821 -9.269 2.092 1.00 94.38 199 ALA A N 1
ATOM 1497 C CA . ALA A 1 199 ? -12.991 -7.818 2.109 1.00 94.38 199 ALA A CA 1
ATOM 1498 C C . ALA A 1 199 ? -14.341 -7.373 1.524 1.00 94.38 199 ALA A C 1
ATOM 1500 O O . ALA A 1 199 ? -15.029 -6.539 2.109 1.00 94.38 199 ALA A O 1
ATOM 1501 N N . LYS A 1 200 ? -14.775 -7.983 0.413 1.00 93.50 200 LYS A N 1
ATOM 1502 C CA . LYS A 1 200 ? -16.117 -7.748 -0.145 1.00 93.50 200 LYS A CA 1
ATOM 1503 C C . LYS A 1 200 ? -17.221 -8.217 0.801 1.00 93.50 200 LYS A C 1
ATOM 1505 O O . LYS A 1 200 ? -18.243 -7.551 0.925 1.00 93.50 200 LYS A O 1
ATOM 1510 N N . ALA A 1 201 ? -17.028 -9.339 1.493 1.00 92.06 201 ALA A N 1
ATOM 1511 C CA . ALA A 1 201 ? -17.988 -9.797 2.490 1.00 92.06 201 ALA A CA 1
ATOM 1512 C C . ALA A 1 201 ? -18.103 -8.832 3.682 1.00 92.06 201 ALA A C 1
ATOM 1514 O O . ALA A 1 201 ? -19.203 -8.673 4.203 1.00 92.06 201 ALA A O 1
ATOM 1515 N N . VAL A 1 202 ? -17.000 -8.185 4.072 1.00 92.94 202 VAL A N 1
ATOM 1516 C CA . VAL A 1 202 ? -16.965 -7.200 5.161 1.00 92.94 202 VAL A CA 1
ATOM 1517 C C . VAL A 1 202 ? -17.587 -5.863 4.749 1.00 92.94 202 VAL A C 1
ATOM 1519 O O . VAL A 1 202 ? -18.392 -5.320 5.498 1.00 92.94 202 VAL A O 1
ATOM 1522 N N . LEU A 1 203 ? -17.271 -5.344 3.556 1.00 93.38 203 LEU A N 1
ATOM 1523 C CA . LEU A 1 203 ? -17.616 -3.967 3.166 1.00 93.38 203 LEU A CA 1
ATOM 1524 C C . LEU A 1 203 ? -18.786 -3.832 2.187 1.00 93.38 203 LEU A C 1
ATOM 1526 O O . LEU A 1 203 ? -19.432 -2.789 2.153 1.00 93.38 203 LEU A O 1
ATOM 1530 N N . GLU A 1 204 ? -19.058 -4.837 1.356 1.00 91.31 204 GLU A N 1
ATOM 1531 C CA . GLU A 1 204 ? -20.028 -4.724 0.253 1.00 91.31 204 GLU A CA 1
ATOM 1532 C C . GLU A 1 204 ? -21.315 -5.528 0.483 1.00 91.31 204 GLU A C 1
ATOM 1534 O O . GLU A 1 204 ? -22.281 -5.356 -0.256 1.00 91.31 204 GLU A O 1
ATOM 1539 N N . LYS A 1 205 ? -21.371 -6.408 1.490 1.00 87.12 205 LYS A N 1
ATOM 1540 C CA . LYS A 1 205 ? -22.623 -7.093 1.843 1.00 87.12 205 LYS A CA 1
ATOM 1541 C C . LYS A 1 205 ? -23.516 -6.170 2.661 1.00 87.12 205 LYS A C 1
ATOM 1543 O O . LYS A 1 205 ? -23.082 -5.674 3.691 1.00 87.12 205 LYS A O 1
ATOM 1548 N N . GLU A 1 206 ? -24.762 -5.987 2.234 1.00 83.75 206 GLU A N 1
ATOM 1549 C CA . GLU A 1 206 ? -25.755 -5.183 2.966 1.00 83.75 206 GLU A CA 1
ATOM 1550 C C . GLU A 1 206 ? -26.300 -5.909 4.199 1.00 83.75 206 GLU A C 1
ATOM 1552 O O . GLU A 1 206 ? -26.561 -5.285 5.226 1.00 83.75 206 GLU A O 1
ATOM 1557 N N . GLN A 1 207 ? -26.430 -7.234 4.110 1.00 84.75 207 GLN A N 1
ATOM 1558 C CA . GLN A 1 207 ? -26.877 -8.086 5.206 1.00 84.75 207 GLN A CA 1
ATOM 1559 C C . GLN A 1 207 ? -25.865 -9.194 5.483 1.00 84.75 207 GLN A C 1
ATOM 1561 O O . GLN A 1 207 ? -25.265 -9.778 4.572 1.00 84.75 207 GLN A O 1
ATOM 1566 N N . LEU A 1 208 ? -25.680 -9.477 6.765 1.00 81.38 208 LEU A N 1
ATOM 1567 C CA . LEU A 1 208 ? -24.899 -10.597 7.262 1.00 81.38 208 LEU A CA 1
ATOM 1568 C C . LEU A 1 208 ? -25.673 -11.912 7.065 1.00 81.38 208 LEU A C 1
ATOM 1570 O O . LEU A 1 208 ? -26.856 -11.927 6.732 1.00 81.38 208 LEU A O 1
ATOM 1574 N N . ALA A 1 209 ? -25.003 -13.052 7.257 1.00 78.38 209 ALA A N 1
ATOM 1575 C CA . ALA A 1 209 ? -25.600 -14.374 7.016 1.00 78.38 209 ALA A CA 1
ATOM 1576 C C . ALA A 1 209 ? -26.823 -14.679 7.908 1.00 78.38 209 ALA A C 1
ATOM 1578 O O . ALA A 1 209 ? -27.632 -15.537 7.569 1.00 78.38 209 ALA A O 1
ATOM 1579 N N . ASN A 1 210 ? -26.953 -13.974 9.032 1.00 79.56 210 ASN A N 1
ATOM 1580 C CA . ASN A 1 210 ? -28.077 -14.038 9.965 1.00 79.56 210 ASN A CA 1
ATOM 1581 C C . ASN A 1 210 ? -29.240 -13.089 9.598 1.00 79.56 210 ASN A C 1
ATOM 1583 O O . ASN A 1 210 ? -30.236 -13.064 10.314 1.00 79.56 210 ASN A O 1
ATOM 1587 N N . GLY A 1 211 ? -29.132 -12.320 8.507 1.00 79.88 211 GLY A N 1
ATOM 1588 C CA . GLY A 1 211 ? -30.132 -11.332 8.087 1.00 79.88 211 GLY A CA 1
ATOM 1589 C C . GLY A 1 211 ? -30.015 -9.968 8.779 1.00 79.88 211 GLY A C 1
ATOM 1590 O O . GLY A 1 211 ? -30.821 -9.083 8.500 1.00 79.88 211 GLY A O 1
ATOM 1591 N N . GLU A 1 212 ? -29.026 -9.767 9.655 1.00 83.75 212 GLU A N 1
ATOM 1592 C CA . GLU A 1 212 ? -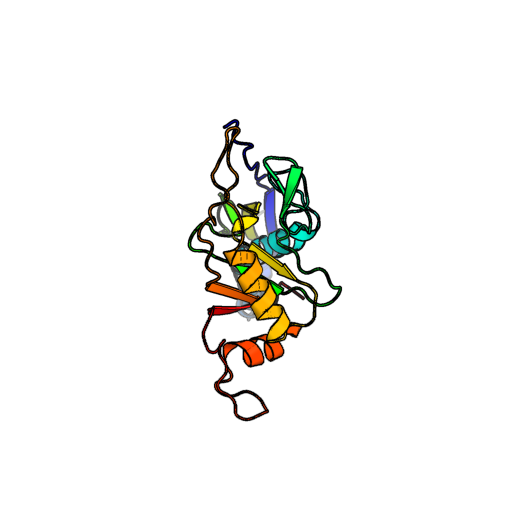28.765 -8.463 10.275 1.00 83.75 212 GLU A CA 1
ATOM 1593 C C . GLU A 1 212 ? -28.108 -7.496 9.287 1.00 83.75 212 GLU A C 1
ATOM 1595 O O . GLU A 1 212 ? -27.326 -7.900 8.422 1.00 83.75 212 GLU A O 1
ATOM 1600 N N . SER A 1 213 ? -28.397 -6.202 9.432 1.00 85.75 213 SER A N 1
ATOM 1601 C CA . SER A 1 213 ? -27.738 -5.153 8.652 1.00 85.75 213 SER A CA 1
ATOM 1602 C C . SER A 1 213 ? -26.245 -5.105 8.967 1.00 85.75 213 SER A C 1
ATOM 1604 O O . SER A 1 213 ? -25.846 -5.043 10.128 1.00 85.75 213 SER A O 1
ATOM 1606 N N . ASN A 1 214 ? -25.416 -5.082 7.928 1.00 88.12 214 ASN A N 1
ATOM 1607 C CA . ASN A 1 214 ? -23.977 -4.940 8.087 1.00 88.12 214 ASN A CA 1
ATOM 1608 C C . ASN A 1 214 ? -23.615 -3.493 8.450 1.00 88.12 214 ASN A C 1
ATOM 1610 O O . ASN A 1 214 ? -23.772 -2.580 7.638 1.00 88.12 214 ASN A O 1
ATOM 1614 N N . THR A 1 215 ? -23.081 -3.289 9.651 1.00 88.12 215 THR A N 1
ATOM 1615 C CA . THR A 1 215 ? -22.632 -1.978 10.142 1.00 88.12 215 THR A CA 1
ATOM 1616 C C . THR A 1 215 ? -21.464 -1.405 9.342 1.00 88.12 215 THR A C 1
ATOM 1618 O O . THR A 1 215 ? -21.310 -0.189 9.283 1.00 88.12 215 THR A O 1
ATOM 1621 N N . ASN A 1 216 ? -20.680 -2.265 8.689 1.00 89.19 216 ASN A N 1
ATOM 1622 C CA . ASN A 1 216 ? -19.503 -1.887 7.910 1.00 89.19 216 ASN A CA 1
ATOM 1623 C C . ASN A 1 216 ? -19.786 -1.707 6.415 1.00 89.19 216 ASN A C 1
ATOM 1625 O O . ASN A 1 216 ? -18.860 -1.480 5.631 1.00 89.19 216 ASN A O 1
ATOM 1629 N N . TYR A 1 217 ? -21.055 -1.784 6.000 1.00 89.38 217 TYR A N 1
ATOM 1630 C CA . TYR A 1 217 ? -21.429 -1.602 4.604 1.00 89.38 217 TYR A CA 1
ATOM 1631 C C . TYR A 1 217 ? -20.986 -0.222 4.097 1.00 89.38 217 TYR A C 1
ATOM 1633 O O . TYR A 1 217 ? -21.467 0.812 4.558 1.00 89.38 217 TYR A O 1
ATOM 1641 N N . LYS A 1 218 ? -20.053 -0.219 3.137 1.00 90.75 218 LYS A N 1
ATOM 1642 C CA . LYS A 1 218 ? -19.411 0.974 2.559 1.00 90.75 218 LYS A CA 1
ATOM 1643 C C . LYS A 1 218 ? -18.765 1.906 3.596 1.00 90.75 218 LYS A C 1
ATOM 1645 O O . LYS A 1 218 ? -18.649 3.103 3.347 1.00 90.75 218 LYS A O 1
ATOM 1650 N N . ALA A 1 219 ? -18.316 1.367 4.732 1.00 90.19 219 ALA A N 1
ATOM 1651 C CA . ALA A 1 219 ? -17.647 2.158 5.766 1.00 90.19 219 ALA A CA 1
ATOM 1652 C C . ALA A 1 219 ? -16.307 2.748 5.287 1.00 90.19 219 ALA A C 1
ATOM 1654 O O . ALA A 1 219 ? -15.957 3.866 5.658 1.00 90.19 219 ALA A O 1
ATOM 1655 N N . VAL A 1 220 ? -15.575 2.014 4.441 1.00 94.12 220 VAL A N 1
ATOM 1656 C CA . VAL A 1 220 ? -14.319 2.446 3.809 1.00 94.12 220 VAL A CA 1
ATOM 1657 C C . VAL A 1 220 ? -14.283 2.023 2.340 1.00 94.12 220 VAL A C 1
ATOM 1659 O O . VAL A 1 220 ? -14.981 1.091 1.934 1.00 94.12 220 VAL A O 1
ATOM 1662 N N . GLU A 1 221 ? -13.462 2.694 1.535 1.00 95.31 221 GLU A N 1
ATOM 1663 C CA . GLU A 1 221 ? -13.178 2.287 0.160 1.00 95.31 221 GLU A CA 1
ATOM 1664 C C . GLU A 1 221 ? -12.356 0.991 0.144 1.00 95.31 221 GLU A C 1
ATOM 1666 O O . GLU A 1 221 ? -11.468 0.801 0.975 1.00 95.31 221 GLU A O 1
ATOM 1671 N N . LEU A 1 222 ? -12.641 0.098 -0.806 1.00 96.00 222 LEU A N 1
ATOM 1672 C CA . LEU A 1 222 ? -11.901 -1.145 -1.000 1.00 96.00 222 LEU A CA 1
ATOM 1673 C C . LEU A 1 222 ? -10.990 -1.038 -2.225 1.00 96.00 222 LEU A C 1
ATOM 1675 O O . LEU A 1 222 ? -11.471 -0.958 -3.354 1.00 96.00 222 LEU A O 1
ATOM 1679 N N . MET A 1 223 ? -9.681 -1.151 -2.013 1.00 95.56 223 MET A N 1
ATOM 1680 C CA . MET A 1 223 ? -8.693 -1.319 -3.073 1.00 95.56 223 MET A CA 1
ATOM 1681 C C . MET A 1 223 ? -8.161 -2.751 -3.072 1.00 95.56 223 MET A C 1
ATOM 1683 O O . MET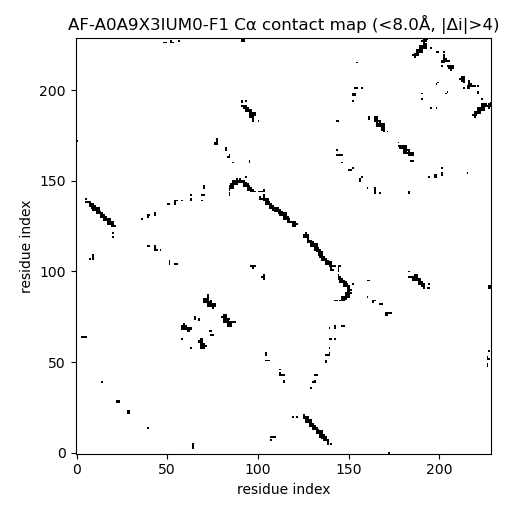 A 1 223 ? -7.621 -3.241 -2.082 1.00 95.56 223 MET A O 1
ATOM 1687 N N . VAL A 1 224 ? -8.281 -3.419 -4.216 1.00 95.88 224 VAL A N 1
ATOM 1688 C CA . VAL A 1 224 ? -7.736 -4.763 -4.426 1.00 95.88 224 VAL A CA 1
ATOM 1689 C C . VAL A 1 224 ? -6.577 -4.651 -5.399 1.00 95.88 224 VAL A C 1
ATOM 1691 O O . VAL A 1 224 ? -6.752 -4.146 -6.507 1.00 95.88 224 VAL A O 1
ATOM 1694 N N . THR A 1 225 ? -5.406 -5.130 -4.999 1.00 93.50 225 THR A N 1
ATOM 1695 C CA . THR A 1 225 ? -4.172 -5.025 -5.784 1.00 93.50 225 THR A CA 1
ATOM 1696 C C . THR A 1 225 ? -3.506 -6.394 -5.913 1.00 93.50 225 THR A C 1
ATOM 1698 O O . THR A 1 225 ? -3.500 -7.142 -4.941 1.00 93.50 225 THR A O 1
ATOM 1701 N N . PRO A 1 226 ? -2.946 -6.759 -7.081 1.00 93.62 226 PRO A N 1
ATOM 1702 C CA . PRO A 1 226 ? -2.234 -8.025 -7.247 1.00 93.62 226 PRO A CA 1
ATOM 1703 C C . PRO A 1 226 ? -0.851 -8.041 -6.581 1.00 93.62 226 PRO A C 1
ATOM 1705 O O . PRO A 1 226 ? -0.233 -9.092 -6.540 1.00 93.62 226 PRO A O 1
ATOM 1708 N N . TYR A 1 227 ? -0.353 -6.906 -6.082 1.00 92.12 227 TYR A N 1
ATOM 1709 C CA . TYR A 1 227 ? 1.028 -6.761 -5.606 1.00 92.12 227 TYR A CA 1
ATOM 1710 C C . TYR A 1 227 ? 1.210 -7.030 -4.099 1.00 92.12 227 TYR A C 1
ATOM 1712 O O . TYR A 1 227 ? 2.223 -6.636 -3.528 1.00 92.12 227 TYR A O 1
ATOM 1720 N N . LEU A 1 228 ? 0.216 -7.632 -3.436 1.00 88.94 228 LEU A N 1
ATOM 1721 C CA . LEU A 1 228 ? 0.241 -7.908 -1.990 1.00 88.94 228 LEU A CA 1
ATOM 1722 C C . LEU A 1 228 ? 0.311 -9.396 -1.622 1.00 88.94 228 LEU A C 1
ATOM 1724 O O . LEU A 1 228 ? 0.512 -9.691 -0.443 1.00 88.94 228 LEU A O 1
ATOM 1728 N N . ASP A 1 229 ? 0.178 -10.288 -2.607 1.00 81.81 229 ASP A N 1
ATOM 1729 C CA . ASP A 1 229 ? 0.230 -11.747 -2.454 1.00 81.81 229 ASP A CA 1
ATOM 1730 C C . ASP A 1 229 ? 1.237 -12.372 -3.427 1.00 81.81 229 ASP A C 1
ATOM 1732 O O . ASP A 1 229 ? 1.364 -11.846 -4.558 1.00 81.81 229 ASP A O 1
#

Radius of gyration: 23.14 Å; Cα contacts (8 Å, |Δi|>4): 435; chains: 1; bounding box: 58×34×74 Å

InterPro domains:
  IPR018774 Bacteriophage Mu, GpT [PF10124] (1-228)

Mean predicted aligned error: 7.79 Å

Organism: NCBI:txid889268

Foldseek 3Di:
DPPLDDDWDKDKDKDKDKDFLVLVVDVCSCVVCVVVLVVQVVCLVCVVVLQQLVQVVCQQPDADSQGHRLQDCFRDAPPRGGAGQEPEADAQKKKWFQPVVPNQKDKDFPFRWDWDKDDQPCPPGSMIMIMIMTIITMHGDHSLGMHMYRDQQAQVVVVVNQVSSQQRFDRDDPDDDGSDGPRHGTAEMEGEPVCVVSVCLLACDQADPVRHGRPNHNSHHYHYDNNRD

Nearest PDB structures (foldseek):
  8rkn-assembly1_M  TM=8.165E-01  e=8.448E-17  Pseudomonas phage JBD30
  8rkx-assembly1_Q  TM=8.016E-01  e=5.601E-16  Pseudomonas phage JBD30
  8rkc-assembly1_N  TM=7.271E-01  e=3.411E-14  Pseudomonas phage JBD30
  8gta-assembly1_A  TM=5.746E-01  e=3.499E-02  Dinoroseobacter phage vB_DshS-R4C
  2frp-assembly1_G  TM=4.097E-01  e=8.894E-03  Byrnievirus HK97

pLDDT: mean 85.11, std 12.5, range [32.69, 97.19]

Solvent-accessible surface area (backbone atoms only — not comparable to full-atom values): 12879 Å² total; per-residue (Å²): 128,87,77,69,75,88,84,66,67,69,44,82,45,75,53,74,50,80,43,54,49,68,43,60,77,38,92,62,29,58,71,71,44,49,62,56,57,53,47,51,56,49,49,47,67,42,46,62,56,54,50,47,38,52,47,57,64,41,23,65,70,44,58,37,82,88,70,45,33,42,40,25,68,58,43,81,44,68,95,82,42,63,47,54,33,33,70,47,68,83,54,72,50,38,36,41,27,16,63,84,84,44,54,58,62,46,75,48,71,83,38,71,67,44,77,48,70,51,77,76,46,69,87,84,68,36,44,33,40,42,36,31,38,31,23,40,17,58,38,75,57,60,51,68,35,38,33,38,29,14,47,78,71,43,65,67,53,48,52,52,49,52,53,44,38,42,60,32,59,41,82,60,62,93,70,90,83,56,88,45,54,63,70,42,56,68,42,37,38,39,28,10,69,88,47,43,66,42,52,42,58,45,29,69,31,63,52,44,100,87,69,46,74,37,87,42,43,65,61,43,47,80,46,77,42,77,73,56,105